Protein AF-A0A5T2E3M1-F1 (afdb_monomer)

Organism: Salmonella enterica (NCBI:txid28901)

Structure (mmCIF, N/CA/C/O backbone):
data_AF-A0A5T2E3M1-F1
#
_entry.id   AF-A0A5T2E3M1-F1
#
loop_
_atom_site.group_PDB
_atom_site.id
_atom_site.type_symbol
_atom_site.label_atom_id
_atom_site.label_alt_id
_atom_site.label_comp_id
_atom_site.label_asym_id
_atom_site.label_entity_id
_atom_site.label_seq_id
_atom_site.pdbx_PDB_ins_code
_atom_site.Cartn_x
_atom_site.Cartn_y
_atom_site.Cartn_z
_atom_site.occupancy
_atom_site.B_iso_or_equiv
_atom_site.auth_seq_id
_atom_site.auth_comp_id
_atom_site.auth_asym_id
_atom_site.auth_atom_id
_atom_site.pdbx_PDB_model_num
ATOM 1 N N . MET A 1 1 ? -10.939 22.781 12.777 1.00 63.25 1 MET A N 1
ATOM 2 C CA . MET A 1 1 ? -9.480 22.523 12.792 1.00 63.25 1 MET A CA 1
ATOM 3 C C . MET A 1 1 ? -8.725 23.845 12.779 1.00 63.25 1 MET A C 1
ATOM 5 O O . MET A 1 1 ? -9.090 24.726 12.010 1.00 63.25 1 MET A O 1
ATOM 9 N N . ASN A 1 2 ? -7.708 23.998 13.629 1.00 83.38 2 ASN A N 1
ATOM 10 C CA . ASN A 1 2 ? -6.904 25.224 13.722 1.00 83.38 2 ASN A CA 1
ATOM 11 C C . ASN A 1 2 ? -5.796 25.241 12.652 1.00 83.38 2 ASN A C 1
ATOM 13 O O . ASN A 1 2 ? -5.379 24.195 12.159 1.00 83.38 2 ASN A O 1
ATOM 17 N N . LEU A 1 3 ? -5.253 26.416 12.318 1.00 85.00 3 LEU A N 1
ATOM 18 C CA . LEU A 1 3 ? -4.136 26.536 11.362 1.00 85.00 3 LEU A CA 1
ATOM 19 C C . LEU A 1 3 ? -2.933 25.651 11.757 1.00 85.00 3 LEU A C 1
ATOM 21 O O . LEU A 1 3 ? -2.310 25.014 10.914 1.00 85.00 3 LEU A O 1
ATOM 25 N N . TRP A 1 4 ? -2.675 25.535 13.061 1.00 84.31 4 TRP A N 1
ATOM 26 C CA . TRP A 1 4 ? -1.654 24.651 13.625 1.00 84.31 4 TRP A CA 1
ATOM 27 C C . TRP A 1 4 ? -1.900 23.165 13.343 1.00 84.31 4 TRP A C 1
ATOM 29 O O . TRP A 1 4 ? -0.957 22.441 13.038 1.00 84.31 4 TRP A O 1
ATOM 39 N N . THR A 1 5 ? -3.153 22.700 13.394 1.00 85.00 5 THR A N 1
ATOM 40 C CA . THR A 1 5 ? -3.471 21.292 13.102 1.00 85.00 5 THR A CA 1
ATOM 41 C C . THR A 1 5 ? -3.297 20.985 11.616 1.00 85.00 5 THR A C 1
ATOM 43 O O . THR A 1 5 ? -2.823 19.908 11.268 1.00 85.00 5 THR A O 1
ATOM 46 N N . TRP A 1 6 ? -3.590 21.945 10.735 1.00 87.44 6 TRP A N 1
ATOM 47 C CA . TRP A 1 6 ? -3.311 21.819 9.300 1.00 87.44 6 TRP A CA 1
ATOM 48 C C . TRP A 1 6 ? -1.811 21.787 8.993 1.00 87.44 6 TRP A C 1
ATOM 50 O O . TRP A 1 6 ? -1.357 20.954 8.214 1.00 87.44 6 TRP A O 1
ATOM 60 N N . GLY A 1 7 ? -1.020 22.634 9.657 1.00 89.62 7 GLY A N 1
ATOM 61 C CA . GLY A 1 7 ? 0.439 22.604 9.527 1.00 89.62 7 GLY A CA 1
ATOM 62 C C . GLY A 1 7 ? 1.046 21.276 9.993 1.00 89.62 7 GLY A C 1
ATOM 63 O O . GLY A 1 7 ? 1.869 20.692 9.291 1.00 89.62 7 GLY A O 1
ATOM 64 N N . LEU A 1 8 ? 0.603 20.763 11.147 1.00 90.50 8 LEU A N 1
ATOM 65 C CA . LEU A 1 8 ? 1.075 19.484 11.686 1.00 90.50 8 LEU A CA 1
ATOM 66 C C . LEU A 1 8 ? 0.673 18.294 10.811 1.00 90.50 8 LEU A C 1
ATOM 68 O O . LEU A 1 8 ? 1.502 17.429 10.547 1.00 90.50 8 LEU A O 1
ATOM 72 N N . THR A 1 9 ? -0.572 18.250 10.335 1.00 89.75 9 THR A N 1
ATOM 73 C CA . THR A 1 9 ? -1.046 17.167 9.455 1.00 89.75 9 THR A CA 1
ATOM 74 C C . THR A 1 9 ? -0.290 17.160 8.135 1.00 89.75 9 THR A C 1
ATOM 76 O O . THR A 1 9 ? 0.205 16.112 7.733 1.00 89.75 9 THR A O 1
ATOM 79 N N . PHE A 1 10 ? -0.092 18.322 7.509 1.00 92.88 10 PHE A N 1
ATOM 80 C CA . PHE A 1 10 ? 0.732 18.427 6.307 1.00 92.88 10 PHE A CA 1
ATOM 81 C C . PHE A 1 10 ? 2.174 17.953 6.546 1.00 92.88 10 PHE A C 1
ATOM 83 O O . PHE A 1 10 ? 2.709 17.177 5.754 1.00 92.88 10 PHE A O 1
ATOM 90 N N . ALA A 1 11 ? 2.794 18.359 7.658 1.00 93.88 11 ALA A N 1
ATOM 91 C CA . ALA A 1 11 ? 4.141 17.915 8.013 1.00 93.88 11 ALA A CA 1
ATOM 92 C C . ALA A 1 11 ? 4.215 16.392 8.222 1.00 93.88 11 ALA A C 1
ATOM 94 O O . ALA A 1 11 ? 5.161 15.756 7.756 1.00 93.88 11 ALA A O 1
ATOM 95 N N . LEU A 1 12 ? 3.208 15.798 8.869 1.00 93.62 12 LEU A N 1
ATOM 96 C CA . LEU A 1 12 ? 3.110 14.349 9.047 1.00 93.62 12 LEU A CA 1
ATOM 97 C C . LEU A 1 12 ? 2.943 13.624 7.708 1.00 93.62 12 LEU A C 1
ATOM 99 O O . LEU A 1 12 ? 3.648 12.648 7.471 1.00 93.62 12 LEU A O 1
ATOM 103 N N . LEU A 1 13 ? 2.089 14.117 6.807 1.00 94.00 13 LEU A N 1
ATOM 104 C CA . LEU A 1 13 ? 1.929 13.537 5.469 1.00 94.00 13 LEU A CA 1
ATOM 105 C C . LEU A 1 13 ? 3.246 13.586 4.683 1.00 94.00 13 LEU A C 1
ATOM 107 O O . LEU A 1 13 ? 3.684 12.567 4.148 1.00 94.00 13 LEU A O 1
ATOM 111 N N . CYS A 1 14 ? 3.941 14.723 4.693 1.00 94.56 14 CYS A N 1
ATOM 112 C CA . CYS A 1 14 ? 5.267 14.852 4.086 1.00 94.56 14 CYS A CA 1
ATOM 113 C C . CYS A 1 14 ? 6.291 13.885 4.701 1.00 94.56 14 CYS A C 1
ATOM 115 O O . CYS A 1 14 ? 7.080 13.275 3.979 1.00 94.56 14 CYS A O 1
ATOM 117 N N 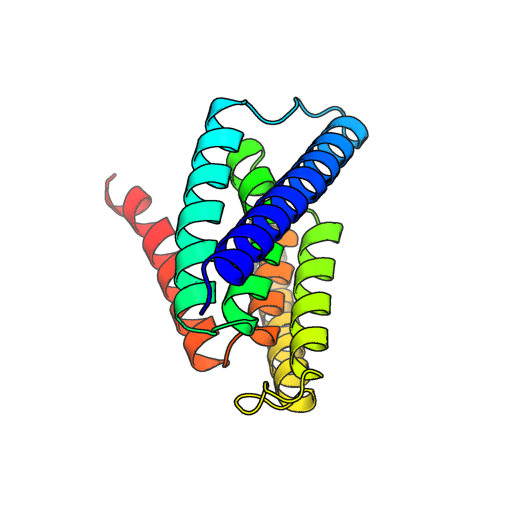. LEU A 1 15 ? 6.266 13.702 6.025 1.00 94.94 15 LEU A N 1
ATOM 118 C CA . LEU A 1 15 ? 7.135 12.743 6.705 1.00 94.94 15 LEU A CA 1
ATOM 119 C C . LEU A 1 15 ? 6.822 11.301 6.279 1.00 94.94 15 LEU A C 1
ATOM 121 O O . LEU A 1 15 ? 7.748 10.541 5.994 1.00 94.94 15 LEU A O 1
ATOM 125 N N . THR A 1 16 ? 5.541 10.924 6.195 1.00 93.81 16 THR A N 1
ATOM 126 C CA . THR A 1 16 ? 5.138 9.583 5.738 1.00 93.81 16 THR A CA 1
ATOM 127 C C . THR A 1 16 ? 5.595 9.315 4.308 1.00 93.81 16 THR A C 1
ATOM 129 O O . THR A 1 16 ? 6.204 8.274 4.058 1.00 93.81 16 THR A O 1
ATOM 132 N N . LEU A 1 17 ? 5.421 10.288 3.407 1.00 94.00 17 LEU A N 1
ATOM 133 C CA . LEU A 1 17 ? 5.920 10.222 2.035 1.00 94.00 17 LEU A CA 1
ATOM 134 C C . LEU A 1 17 ? 7.423 9.990 1.984 1.00 94.00 17 LEU A C 1
ATOM 136 O O . LEU A 1 17 ? 7.891 9.075 1.309 1.00 94.00 17 LEU A O 1
ATOM 140 N N . PHE A 1 18 ? 8.180 10.801 2.722 1.00 93.81 18 PHE A N 1
ATOM 141 C CA . PHE A 1 18 ? 9.634 10.711 2.746 1.00 93.81 18 PHE A CA 1
ATOM 142 C C . PHE A 1 18 ? 10.113 9.332 3.219 1.00 93.81 18 PHE A C 1
ATOM 144 O O . PHE A 1 18 ? 10.996 8.728 2.604 1.00 93.81 18 PHE A O 1
ATOM 151 N N . LEU A 1 19 ? 9.510 8.806 4.289 1.00 94.50 19 LEU A N 1
ATOM 152 C CA . LEU A 1 19 ? 9.858 7.491 4.825 1.00 94.50 19 LEU A CA 1
ATOM 153 C C . LEU A 1 19 ? 9.516 6.364 3.846 1.00 94.50 19 LEU A C 1
ATOM 155 O O . LEU A 1 19 ? 10.337 5.468 3.645 1.00 94.50 19 LEU A O 1
ATOM 159 N N . GLN A 1 20 ? 8.345 6.410 3.214 1.00 93.69 20 GLN A N 1
ATOM 160 C CA . GLN A 1 20 ? 7.920 5.376 2.270 1.00 93.69 20 GLN A CA 1
ATOM 161 C C . GLN A 1 20 ? 8.738 5.402 0.981 1.00 93.69 20 GLN A C 1
ATOM 163 O O . GLN A 1 20 ? 9.176 4.349 0.521 1.00 93.69 20 GLN A O 1
ATOM 168 N N . LEU A 1 21 ? 9.038 6.585 0.443 1.00 92.88 21 LEU A N 1
ATOM 169 C CA . LEU A 1 21 ? 9.902 6.720 -0.729 1.00 92.88 21 LEU A CA 1
ATOM 170 C C . LEU A 1 21 ? 11.303 6.161 -0.447 1.00 92.88 21 LEU A C 1
ATOM 172 O O . LEU A 1 21 ? 11.884 5.463 -1.281 1.00 92.88 21 LEU A O 1
ATOM 176 N N . ARG A 1 22 ? 11.835 6.407 0.758 1.00 92.88 22 ARG A N 1
ATOM 177 C CA . ARG A 1 22 ? 13.111 5.830 1.197 1.00 92.88 22 ARG A CA 1
ATOM 178 C C . ARG A 1 22 ? 13.044 4.305 1.294 1.00 92.88 22 ARG A C 1
ATOM 180 O O . ARG A 1 22 ? 13.980 3.645 0.851 1.00 92.88 22 ARG A O 1
ATOM 187 N N . GLN A 1 23 ? 11.964 3.747 1.842 1.00 92.69 23 GLN A N 1
ATOM 188 C CA . GLN A 1 23 ? 11.770 2.294 1.926 1.00 92.69 23 GLN A CA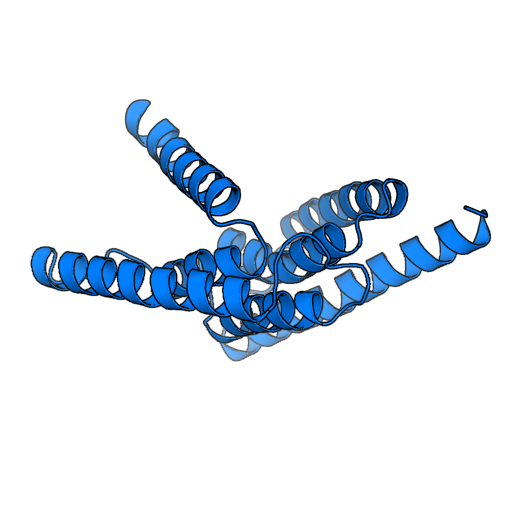 1
ATOM 189 C C . GLN A 1 23 ? 11.680 1.643 0.542 1.00 92.69 23 GLN A C 1
ATOM 191 O O . GLN A 1 23 ? 12.311 0.612 0.315 1.00 92.69 23 GLN A O 1
ATOM 196 N N . VAL A 1 24 ? 10.942 2.248 -0.393 1.00 92.19 24 VAL A N 1
ATOM 197 C CA . VAL A 1 24 ? 10.799 1.714 -1.754 1.00 92.19 24 VAL A CA 1
ATOM 198 C C . VAL A 1 24 ? 12.115 1.788 -2.521 1.00 92.19 24 VAL A C 1
ATOM 200 O O . VAL A 1 24 ? 12.521 0.798 -3.122 1.00 92.19 24 VAL A O 1
ATOM 203 N N . ASN A 1 25 ? 12.834 2.911 -2.455 1.00 91.50 25 ASN A N 1
ATOM 204 C CA . ASN A 1 25 ? 14.139 3.023 -3.112 1.00 91.50 25 ASN A CA 1
ATOM 205 C C . ASN A 1 25 ? 15.185 2.075 -2.505 1.00 91.50 25 ASN A C 1
ATOM 207 O O . ASN A 1 25 ? 15.976 1.502 -3.249 1.00 91.50 25 ASN A O 1
ATOM 211 N N . ALA A 1 26 ? 15.168 1.861 -1.184 1.00 91.69 26 ALA A N 1
ATOM 212 C CA . ALA A 1 26 ? 16.020 0.856 -0.546 1.00 91.69 26 ALA A CA 1
ATOM 213 C C . ALA A 1 26 ? 15.686 -0.558 -1.044 1.00 91.69 26 ALA A C 1
ATOM 215 O O . ALA A 1 26 ? 16.588 -1.310 -1.396 1.00 91.69 26 ALA A O 1
ATOM 216 N N . PHE A 1 27 ? 14.397 -0.894 -1.155 1.00 92.06 27 PHE A N 1
ATOM 217 C CA . PHE A 1 27 ? 13.960 -2.182 -1.691 1.00 92.06 27 PHE A CA 1
ATOM 218 C C . PHE A 1 27 ? 14.380 -2.386 -3.156 1.00 92.06 27 PHE A C 1
ATOM 220 O O . PHE A 1 27 ? 14.833 -3.472 -3.510 1.00 92.06 27 PHE A O 1
ATOM 227 N N . LEU A 1 28 ? 14.262 -1.357 -4.002 1.00 91.19 28 LEU A N 1
ATOM 228 C CA . LEU A 1 28 ? 14.709 -1.421 -5.398 1.00 91.19 28 LEU A CA 1
ATOM 229 C C . LEU A 1 28 ? 16.223 -1.638 -5.489 1.00 91.19 28 LEU A C 1
ATOM 231 O O . LEU A 1 28 ? 16.668 -2.492 -6.250 1.00 91.19 28 LEU A O 1
ATOM 235 N N . HIS A 1 29 ? 16.998 -0.940 -4.657 1.00 90.62 29 HIS A N 1
ATOM 236 C CA . HIS A 1 29 ? 18.447 -1.117 -4.587 1.00 90.62 29 HIS A CA 1
ATOM 237 C C . HIS A 1 29 ? 18.847 -2.511 -4.069 1.00 90.62 29 HIS A C 1
ATOM 239 O O . HIS A 1 29 ? 19.838 -3.065 -4.529 1.00 90.62 29 HIS A O 1
ATOM 245 N N . GLU A 1 30 ? 18.099 -3.101 -3.128 1.00 91.88 30 GLU A N 1
ATOM 246 C CA . GLU A 1 30 ? 18.327 -4.483 -2.660 1.00 91.88 30 GLU A CA 1
ATOM 247 C C . GLU A 1 30 ? 18.158 -5.530 -3.777 1.00 91.88 30 GLU A C 1
ATOM 249 O O . GLU A 1 30 ? 18.709 -6.622 -3.667 1.00 91.88 30 GLU A O 1
ATOM 254 N N . HIS A 1 31 ? 17.398 -5.216 -4.832 1.00 89.12 31 HIS A N 1
ATOM 255 C CA . HIS A 1 31 ? 17.071 -6.139 -5.925 1.00 89.12 31 HIS A CA 1
ATOM 256 C C . HIS A 1 31 ? 17.671 -5.705 -7.272 1.00 89.12 31 HIS A C 1
ATOM 258 O O . HIS A 1 31 ? 17.153 -6.095 -8.318 1.00 89.12 31 HIS A O 1
ATOM 264 N N . ASP A 1 32 ? 18.727 -4.881 -7.249 1.00 88.00 32 ASP A N 1
ATOM 265 C CA . ASP A 1 32 ? 19.433 -4.363 -8.433 1.00 88.00 32 ASP A CA 1
ATOM 266 C C . ASP A 1 32 ? 18.511 -3.682 -9.470 1.00 88.00 32 ASP A C 1
ATOM 268 O O . ASP A 1 32 ? 18.810 -3.620 -10.666 1.00 88.00 32 ASP A O 1
ATOM 272 N N . ALA A 1 33 ? 17.373 -3.150 -9.018 1.00 87.31 33 ALA A N 1
ATOM 273 C CA . ALA A 1 33 ? 16.406 -2.460 -9.857 1.00 87.31 33 ALA A CA 1
ATOM 274 C C . ALA A 1 33 ? 16.704 -0.949 -9.910 1.00 87.31 33 ALA A C 1
ATOM 276 O O . ALA A 1 33 ? 17.158 -0.362 -8.922 1.00 87.31 33 ALA A O 1
ATOM 277 N N . PRO A 1 34 ? 16.420 -0.276 -11.042 1.00 87.94 34 PRO A N 1
ATOM 278 C CA . PRO A 1 34 ? 16.606 1.165 -11.148 1.00 87.94 34 PRO A CA 1
ATOM 279 C C . PRO A 1 34 ? 15.707 1.902 -10.151 1.00 87.94 34 PRO A C 1
ATOM 281 O O . PRO A 1 34 ? 14.545 1.535 -9.953 1.00 87.94 34 PRO A O 1
ATOM 284 N N . SER A 1 35 ? 16.238 2.974 -9.559 1.00 87.56 35 SER A N 1
ATOM 285 C CA . SER A 1 35 ? 15.493 3.818 -8.624 1.00 87.56 35 SER A CA 1
ATOM 286 C C . SER A 1 35 ? 14.253 4.426 -9.277 1.00 87.56 35 SER A C 1
ATOM 288 O O . SER A 1 35 ? 14.215 4.626 -10.495 1.00 87.56 35 SER A O 1
ATOM 290 N N . LEU A 1 36 ? 13.264 4.783 -8.456 1.00 88.38 36 LEU A N 1
ATOM 291 C CA . LEU A 1 36 ? 12.036 5.404 -8.944 1.00 88.38 36 LEU A CA 1
ATOM 292 C C . LEU A 1 36 ? 12.338 6.680 -9.750 1.00 88.38 36 LEU A C 1
ATOM 294 O O . LEU A 1 36 ? 13.086 7.542 -9.277 1.00 88.38 36 LEU A O 1
ATOM 298 N N . PRO A 1 37 ? 11.744 6.846 -10.944 1.00 91.38 37 PRO A N 1
ATOM 299 C CA . PRO A 1 37 ? 11.892 8.076 -11.702 1.00 91.38 37 PRO A CA 1
ATOM 300 C C . PRO A 1 37 ? 11.230 9.238 -10.956 1.00 91.38 37 PRO A C 1
ATOM 302 O O . PRO A 1 37 ? 10.102 9.118 -10.469 1.00 91.38 37 PRO A O 1
ATOM 305 N N . SER A 1 38 ? 11.910 10.389 -10.924 1.00 90.00 38 SER A N 1
ATOM 306 C CA . SER A 1 38 ? 11.448 11.585 -10.204 1.00 90.00 38 SER A CA 1
ATOM 307 C C . SER A 1 38 ? 10.033 11.994 -10.603 1.00 90.00 38 SER A C 1
ATOM 309 O O . SER A 1 38 ? 9.189 12.172 -9.740 1.00 90.00 38 SER A O 1
ATOM 311 N N . ARG A 1 39 ? 9.719 12.006 -11.906 1.00 91.81 39 ARG A N 1
ATOM 312 C CA . ARG A 1 39 ? 8.379 12.369 -12.405 1.00 91.81 39 ARG A CA 1
ATOM 313 C C . ARG A 1 39 ? 7.256 11.512 -11.817 1.00 91.81 39 ARG A C 1
ATOM 315 O O . ARG A 1 39 ? 6.209 12.043 -11.469 1.00 91.81 39 ARG A O 1
ATOM 322 N N . LEU A 1 40 ? 7.457 10.197 -11.727 1.00 90.94 40 LEU A N 1
ATOM 323 C CA . LEU A 1 40 ? 6.452 9.281 -11.181 1.00 90.94 40 LEU A CA 1
ATOM 324 C C . LEU A 1 40 ? 6.316 9.497 -9.672 1.00 90.94 40 LEU A C 1
ATOM 326 O O . LEU A 1 40 ? 5.200 9.620 -9.168 1.00 90.94 40 LEU A O 1
ATOM 330 N N . SER A 1 41 ? 7.451 9.604 -8.975 1.00 91.50 41 SER A N 1
ATOM 331 C CA . SER A 1 41 ? 7.492 9.924 -7.547 1.00 91.50 41 SER A CA 1
ATOM 332 C C . SER A 1 41 ? 6.747 11.227 -7.243 1.00 91.50 41 SER A C 1
ATOM 334 O O . SER A 1 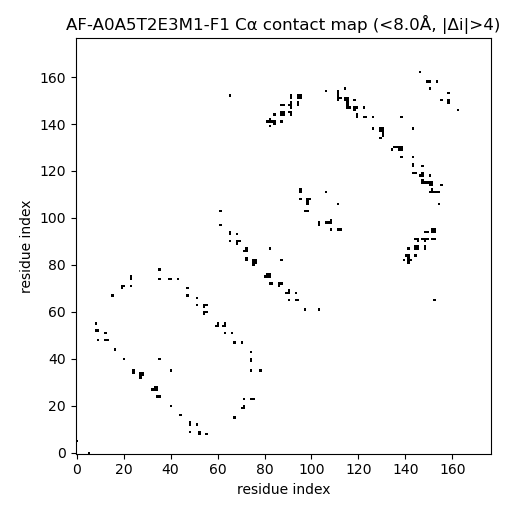41 ? 5.902 11.242 -6.352 1.00 91.50 41 SER A O 1
ATOM 336 N N . ASP A 1 42 ? 6.999 12.291 -8.006 1.00 92.38 42 ASP A N 1
ATOM 337 C CA . ASP A 1 42 ? 6.419 13.620 -7.800 1.00 92.38 42 ASP A CA 1
ATOM 338 C C . ASP A 1 42 ? 4.906 13.627 -8.043 1.00 92.38 42 ASP A C 1
ATOM 340 O O . ASP A 1 42 ? 4.154 14.134 -7.211 1.00 92.38 42 ASP A O 1
ATOM 344 N N . ILE A 1 43 ? 4.440 13.018 -9.142 1.00 93.56 43 ILE A N 1
ATOM 345 C CA . ILE A 1 43 ? 3.005 12.937 -9.467 1.00 93.56 43 ILE A CA 1
ATOM 346 C C . ILE A 1 43 ? 2.252 12.179 -8.373 1.00 93.56 43 ILE A C 1
ATOM 348 O O . ILE A 1 43 ? 1.242 12.663 -7.861 1.00 93.56 43 ILE A O 1
ATOM 352 N N . VAL A 1 44 ? 2.748 11.003 -7.989 1.00 92.31 44 VAL A N 1
ATOM 353 C CA . VAL A 1 44 ? 2.104 10.175 -6.964 1.00 92.31 44 VAL A CA 1
ATOM 354 C C . VAL A 1 44 ? 2.172 10.849 -5.589 1.00 92.31 44 VAL A C 1
ATOM 356 O O . VAL A 1 44 ? 1.188 10.817 -4.856 1.00 92.31 44 VAL A O 1
ATOM 359 N N . SER A 1 45 ? 3.276 11.528 -5.260 1.00 92.81 45 SER A N 1
ATOM 360 C CA . SER A 1 45 ? 3.409 12.294 -4.011 1.00 92.81 45 SER A CA 1
ATOM 361 C C . SER A 1 45 ? 2.427 13.464 -3.950 1.00 92.81 45 SER A C 1
ATOM 363 O O . SER A 1 45 ? 1.807 13.693 -2.914 1.00 92.81 45 SER A O 1
ATOM 365 N N . LEU A 1 46 ? 2.237 14.188 -5.056 1.00 94.00 46 LEU A N 1
ATOM 366 C CA . LEU A 1 46 ? 1.282 15.294 -5.132 1.00 94.00 46 LEU A CA 1
ATOM 367 C C . LEU A 1 46 ? -0.154 14.789 -4.967 1.00 94.00 46 LEU A C 1
ATOM 369 O O . LEU A 1 46 ? -0.906 15.338 -4.162 1.00 94.00 46 LEU A O 1
ATOM 373 N N . LEU A 1 47 ? -0.519 13.715 -5.676 1.00 94.00 47 LEU A N 1
ATOM 374 C CA . LEU A 1 47 ? -1.819 13.061 -5.506 1.00 94.00 47 LEU A CA 1
ATOM 375 C C . LEU A 1 47 ? -2.019 12.595 -4.063 1.00 94.00 47 LEU A C 1
ATOM 377 O O . LEU A 1 47 ? -3.105 12.773 -3.509 1.00 94.00 47 LEU A O 1
ATOM 381 N N . PHE A 1 48 ? -0.967 12.059 -3.440 1.00 94.38 48 PHE A N 1
ATOM 382 C CA . PHE A 1 48 ? -1.024 11.624 -2.056 1.00 94.38 48 PHE A CA 1
ATOM 383 C C . PHE A 1 48 ? -1.286 12.779 -1.089 1.00 94.38 48 PHE A C 1
ATOM 385 O O . PHE A 1 48 ? -2.158 12.668 -0.233 1.00 94.38 48 PHE A O 1
ATOM 392 N N . LEU A 1 49 ? -0.578 13.901 -1.237 1.00 94.56 49 LEU A N 1
ATOM 393 C CA . LEU A 1 49 ? -0.774 15.074 -0.382 1.00 94.56 49 LEU A CA 1
ATOM 394 C C . LEU A 1 49 ? -2.175 15.664 -0.536 1.00 94.56 49 LEU A C 1
ATOM 396 O O . LEU A 1 49 ? -2.816 15.970 0.468 1.00 94.56 49 LEU A O 1
ATOM 400 N N . LEU A 1 50 ? -2.666 15.801 -1.772 1.00 93.88 50 LEU A N 1
ATOM 401 C CA . LEU A 1 50 ? -4.001 16.344 -2.028 1.00 93.88 50 LEU A CA 1
ATOM 402 C C . LEU A 1 50 ? -5.094 15.449 -1.441 1.00 93.88 50 LEU A C 1
ATOM 404 O O . LEU A 1 50 ? -5.964 15.936 -0.716 1.00 93.88 50 LEU A O 1
ATOM 408 N N . LEU A 1 51 ? -5.037 14.143 -1.719 1.00 93.56 51 LEU A N 1
ATOM 409 C CA . LEU A 1 51 ? -6.033 13.206 -1.210 1.00 93.56 51 LEU A CA 1
ATOM 410 C C . LEU A 1 51 ? -5.907 13.027 0.306 1.00 93.56 51 LEU A C 1
ATOM 412 O O . LEU A 1 51 ? -6.917 12.959 0.997 1.00 93.56 51 LEU A O 1
ATOM 416 N N . GLY A 1 52 ? -4.686 13.014 0.840 1.00 92.25 52 GLY A N 1
ATOM 417 C CA . GLY A 1 52 ? -4.425 12.924 2.273 1.00 92.25 52 GLY A CA 1
ATOM 418 C C . GLY A 1 52 ? -5.002 14.112 3.040 1.00 92.25 52 GLY A C 1
ATOM 419 O O . GLY A 1 52 ? -5.702 13.914 4.028 1.00 92.25 52 GLY A O 1
ATOM 420 N N . LEU A 1 53 ? -4.793 15.341 2.556 1.00 92.62 53 LEU A N 1
ATOM 421 C CA . LEU A 1 53 ? -5.406 16.537 3.146 1.00 92.62 53 LEU A CA 1
ATOM 422 C C . LEU A 1 53 ? -6.936 16.505 3.053 1.00 92.62 53 LEU A C 1
ATOM 424 O O . LEU A 1 53 ? -7.611 16.883 4.010 1.00 92.62 53 LEU A O 1
ATOM 428 N N . PHE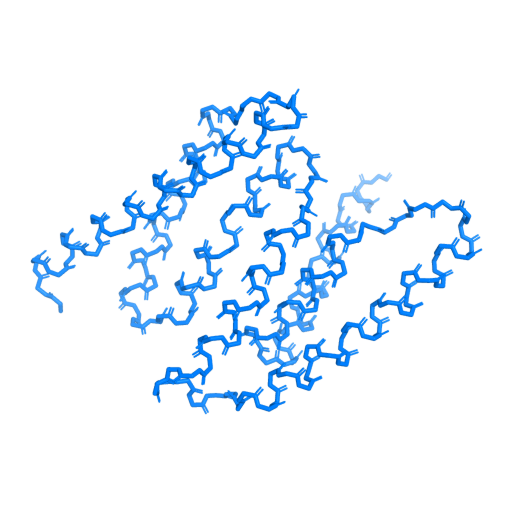 A 1 54 ? -7.484 16.027 1.932 1.00 93.19 54 PHE A N 1
ATOM 429 C CA . PHE A 1 54 ? -8.926 15.849 1.778 1.00 93.19 54 PHE A CA 1
ATOM 430 C C . PHE A 1 54 ? -9.488 14.832 2.782 1.00 93.19 54 PHE A C 1
ATOM 432 O O . PHE A 1 54 ? -10.474 15.131 3.444 1.00 93.19 54 PHE A O 1
ATOM 439 N N . LEU A 1 55 ? -8.848 13.673 2.954 1.00 91.75 55 LEU A N 1
ATOM 440 C CA . LEU A 1 55 ? -9.278 12.633 3.899 1.00 91.75 55 LEU A CA 1
ATOM 441 C C . LEU A 1 55 ? -9.188 13.097 5.355 1.00 91.75 55 LEU A C 1
ATOM 443 O O . LEU A 1 55 ? -10.106 12.852 6.133 1.00 91.75 55 LEU A O 1
ATOM 447 N N . VAL A 1 56 ? -8.128 13.832 5.705 1.00 90.62 56 VAL A N 1
ATOM 448 C CA . VAL A 1 56 ? -8.007 14.483 7.018 1.00 90.62 56 VAL A CA 1
ATOM 449 C C . VAL A 1 56 ? -9.133 15.501 7.224 1.00 90.62 56 VAL A C 1
ATOM 451 O O . VAL A 1 56 ? -9.674 15.583 8.318 1.00 90.62 56 VAL A O 1
ATOM 454 N N . SER A 1 57 ? -9.536 16.240 6.184 1.00 89.31 57 SER A N 1
ATOM 455 C CA . SER A 1 57 ? -10.675 17.168 6.263 1.00 89.31 57 SER A CA 1
ATOM 456 C C . SER A 1 57 ? -12.017 16.483 6.535 1.00 89.31 57 SER A C 1
ATOM 458 O O . SER A 1 57 ? -12.945 17.161 6.972 1.00 89.31 57 SER A O 1
ATOM 460 N N . GLN A 1 58 ? -12.142 15.199 6.195 1.00 89.50 58 GLN A N 1
ATOM 461 C CA . GLN A 1 58 ? -13.345 14.387 6.403 1.00 89.50 58 GLN A CA 1
ATOM 462 C C . GLN A 1 58 ? -13.273 13.563 7.698 1.00 89.50 58 GLN A C 1
ATOM 464 O O . GLN A 1 58 ? -14.166 12.758 7.946 1.00 89.50 58 GLN A O 1
ATOM 469 N N . ASP A 1 59 ? -12.200 13.718 8.484 1.00 87.25 59 ASP A N 1
ATOM 470 C CA . ASP A 1 59 ? -11.905 12.912 9.673 1.00 87.25 59 ASP A CA 1
ATOM 471 C C . ASP A 1 59 ? -11.882 11.383 9.400 1.00 87.25 59 ASP A C 1
ATOM 473 O O . ASP A 1 59 ? -12.050 10.566 10.307 1.00 87.25 59 ASP A O 1
ATOM 477 N N . ASP A 1 60 ? -11.616 10.965 8.152 1.00 88.12 60 ASP A N 1
ATOM 478 C CA . ASP A 1 60 ? -11.583 9.551 7.743 1.00 88.12 60 ASP A CA 1
ATOM 479 C C . ASP A 1 60 ? -10.170 8.960 7.888 1.00 88.12 60 ASP A C 1
ATOM 481 O O . ASP A 1 60 ? -9.419 8.736 6.929 1.00 88.12 60 ASP A O 1
ATOM 485 N N . ILE A 1 61 ? -9.790 8.729 9.146 1.00 87.19 61 ILE A N 1
ATOM 486 C CA . ILE A 1 61 ? -8.493 8.150 9.514 1.00 87.19 61 ILE A CA 1
ATOM 487 C C . ILE A 1 61 ? -8.279 6.745 8.913 1.00 87.19 61 ILE A C 1
ATOM 489 O O . ILE A 1 61 ? -7.183 6.497 8.397 1.00 87.19 61 ILE A O 1
ATOM 493 N N . PRO A 1 62 ? -9.260 5.814 8.913 1.00 88.06 62 PRO A N 1
ATOM 494 C CA . PRO A 1 62 ? -9.084 4.502 8.289 1.00 88.06 62 PRO A CA 1
ATOM 495 C C . PRO A 1 62 ? -8.749 4.579 6.796 1.00 88.06 62 PRO A C 1
ATOM 497 O O . PRO A 1 62 ? -7.840 3.876 6.343 1.00 88.06 62 PRO A O 1
ATOM 500 N N . ALA A 1 63 ? -9.430 5.445 6.038 1.00 89.12 63 ALA A N 1
ATOM 501 C CA . ALA A 1 63 ? -9.137 5.634 4.620 1.00 89.12 63 ALA A CA 1
ATOM 502 C C . ALA A 1 63 ? -7.749 6.252 4.401 1.00 89.12 63 ALA A C 1
ATOM 504 O O . ALA A 1 63 ? -7.016 5.808 3.513 1.00 89.12 63 ALA A O 1
ATOM 505 N N . LEU A 1 64 ? -7.345 7.214 5.240 1.00 91.56 64 LEU A N 1
ATOM 506 C CA . LEU A 1 64 ? -6.006 7.805 5.186 1.00 91.56 64 LEU A CA 1
ATOM 507 C C . LEU A 1 64 ? -4.907 6.758 5.414 1.00 91.56 64 LEU A C 1
ATOM 509 O O . LEU A 1 64 ? -3.911 6.727 4.685 1.00 91.56 64 LEU A O 1
ATOM 513 N N . LEU A 1 65 ? -5.090 5.879 6.403 1.00 91.31 65 LEU A N 1
ATOM 514 C CA . LEU A 1 65 ? -4.147 4.799 6.705 1.00 91.31 65 LEU A CA 1
ATOM 515 C C . LEU A 1 65 ? -4.092 3.761 5.582 1.00 91.31 65 LEU A C 1
ATOM 517 O O . LEU A 1 65 ? -2.998 3.349 5.195 1.00 91.31 65 LEU A O 1
ATOM 521 N N . MET A 1 66 ? -5.244 3.383 5.020 1.00 92.06 66 MET A N 1
ATOM 522 C CA . MET A 1 66 ? -5.311 2.471 3.874 1.00 92.06 66 MET A CA 1
ATOM 523 C C . MET A 1 66 ? -4.560 3.047 2.673 1.00 92.06 66 MET A C 1
ATOM 525 O O . MET A 1 66 ? -3.739 2.365 2.060 1.00 92.06 66 MET A O 1
ATOM 529 N N . PHE A 1 67 ? -4.814 4.316 2.356 1.00 91.56 67 PHE A N 1
ATOM 530 C CA . PHE A 1 67 ? -4.191 5.002 1.233 1.00 91.56 67 PHE A CA 1
ATOM 531 C C . PHE A 1 67 ? -2.677 5.154 1.423 1.00 91.56 67 PHE A C 1
ATOM 533 O O . PHE A 1 67 ? -1.905 4.885 0.503 1.00 91.56 67 PHE A O 1
ATOM 540 N N . SER A 1 68 ? -2.241 5.463 2.646 1.00 92.75 68 SER A N 1
ATOM 541 C CA . SER A 1 68 ? -0.820 5.471 3.011 1.00 92.75 68 SER A CA 1
ATOM 542 C C . SER A 1 68 ? -0.189 4.089 2.844 1.00 92.75 68 SER A C 1
ATOM 544 O O . SER A 1 68 ? 0.909 3.975 2.310 1.00 92.75 68 SER A O 1
ATOM 546 N N . ALA A 1 69 ? -0.869 3.017 3.249 1.00 92.50 69 ALA A N 1
ATOM 547 C CA . ALA A 1 69 ? -0.348 1.658 3.121 1.00 92.50 69 ALA A CA 1
ATOM 548 C C . ALA A 1 69 ? -0.303 1.156 1.659 1.00 92.50 69 ALA A C 1
ATOM 550 O O . ALA A 1 69 ? 0.542 0.323 1.330 1.00 92.50 69 ALA A O 1
ATOM 551 N N . LEU A 1 70 ? -1.163 1.681 0.778 1.00 92.88 70 LEU A N 1
ATOM 552 C CA . LEU A 1 70 ? -1.172 1.384 -0.663 1.00 92.88 70 LEU A CA 1
ATOM 553 C C . LEU A 1 70 ? -0.088 2.121 -1.453 1.00 92.88 70 LEU A C 1
ATOM 555 O O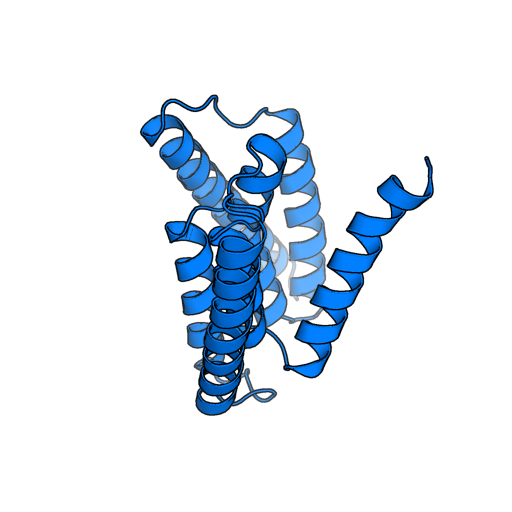 . LEU A 1 70 ? 0.312 1.652 -2.515 1.00 92.88 70 LEU A O 1
ATOM 559 N N . LEU A 1 71 ? 0.409 3.249 -0.952 1.00 93.25 71 LEU A N 1
ATOM 560 C CA . LEU A 1 71 ? 1.367 4.082 -1.672 1.00 93.25 71 LEU A CA 1
ATOM 561 C C . LEU A 1 71 ? 2.641 3.348 -2.152 1.00 93.25 71 LEU A C 1
ATOM 563 O O . LEU A 1 71 ? 2.955 3.441 -3.341 1.00 93.25 71 LEU A O 1
ATOM 567 N N . PRO A 1 72 ? 3.365 2.575 -1.310 1.00 91.75 72 PRO A N 1
ATOM 568 C CA . PRO A 1 72 ? 4.542 1.839 -1.773 1.00 91.75 72 PRO A CA 1
ATOM 569 C C . PRO A 1 72 ? 4.201 0.755 -2.802 1.00 91.75 72 PRO A C 1
ATOM 571 O O . PRO A 1 72 ? 4.998 0.499 -3.703 1.00 91.75 72 PRO A O 1
ATOM 574 N N . LEU A 1 73 ? 3.014 0.148 -2.693 1.00 92.38 73 LEU A N 1
ATOM 575 C CA . LEU A 1 73 ? 2.523 -0.851 -3.643 1.00 92.38 73 LEU A CA 1
ATOM 576 C C . LEU A 1 73 ? 2.267 -0.207 -5.010 1.00 92.38 73 LEU A C 1
ATOM 578 O O . LEU A 1 73 ? 2.701 -0.748 -6.020 1.00 92.38 73 LEU A O 1
ATOM 582 N N . LEU A 1 74 ? 1.654 0.981 -5.034 1.00 92.31 74 LEU A N 1
ATOM 583 C CA . LEU A 1 74 ? 1.399 1.741 -6.259 1.00 92.31 74 LEU A CA 1
ATOM 584 C C . LEU A 1 74 ? 2.697 2.132 -6.979 1.00 92.31 74 LEU A C 1
ATOM 586 O O . LEU A 1 74 ? 2.780 2.007 -8.197 1.00 92.31 74 LEU A O 1
ATOM 590 N N . TRP A 1 75 ? 3.716 2.594 -6.248 1.00 92.38 75 TRP A N 1
ATOM 591 C CA . TRP A 1 75 ? 5.008 2.946 -6.847 1.00 92.38 75 TRP A CA 1
ATOM 592 C C . TRP A 1 75 ? 5.711 1.751 -7.489 1.00 92.38 75 TRP A C 1
ATOM 594 O O . TRP A 1 75 ? 6.227 1.863 -8.602 1.00 92.38 75 TRP A O 1
ATOM 604 N N . LEU A 1 76 ? 5.743 0.617 -6.788 1.00 91.50 76 LEU A N 1
ATOM 605 C CA . LEU A 1 76 ? 6.407 -0.596 -7.264 1.00 91.50 76 LEU A CA 1
ATOM 606 C C . LEU A 1 76 ? 5.664 -1.236 -8.440 1.00 91.50 76 LEU A C 1
ATOM 608 O O . LEU A 1 76 ? 6.301 -1.661 -9.408 1.00 91.50 76 LEU A O 1
ATOM 612 N N . ASP A 1 77 ? 4.333 -1.239 -8.388 1.00 90.19 77 ASP A N 1
ATOM 613 C CA . ASP A 1 77 ? 3.495 -1.757 -9.464 1.00 90.19 77 ASP A CA 1
ATOM 614 C C . ASP A 1 77 ? 3.587 -0.874 -10.718 1.00 90.19 77 ASP A C 1
ATOM 616 O O . ASP A 1 77 ? 3.892 -1.364 -11.802 1.00 90.19 77 ASP A O 1
ATOM 620 N N . ALA A 1 78 ? 3.475 0.451 -10.577 1.00 88.19 78 ALA A N 1
ATOM 621 C CA . ALA A 1 78 ? 3.557 1.367 -11.717 1.00 88.19 78 ALA A CA 1
ATOM 622 C C . ALA A 1 78 ? 4.943 1.393 -12.388 1.00 88.19 78 ALA A C 1
ATOM 624 O O . ALA A 1 78 ? 5.041 1.675 -13.584 1.00 88.19 78 ALA A O 1
ATOM 625 N N . TRP A 1 79 ? 6.021 1.138 -11.637 1.00 89.69 79 TRP A N 1
ATOM 626 C CA . TRP A 1 79 ? 7.383 1.177 -12.175 1.00 89.69 79 TRP A CA 1
ATOM 627 C C . TRP A 1 79 ? 7.859 -0.168 -12.727 1.00 89.69 79 TRP A C 1
ATOM 629 O O . TRP A 1 79 ? 8.423 -0.211 -13.819 1.00 89.69 79 TRP A O 1
ATOM 639 N N . GLN A 1 80 ? 7.662 -1.261 -11.985 1.00 87.69 80 GLN A N 1
ATOM 640 C CA . GLN A 1 80 ? 8.217 -2.582 -12.316 1.00 87.69 80 GLN A CA 1
ATOM 641 C C . GLN A 1 80 ? 7.147 -3.671 -12.471 1.00 87.69 80 GLN A C 1
ATOM 643 O O . GLN A 1 80 ? 7.508 -4.825 -12.688 1.00 87.69 80 GLN A O 1
ATOM 648 N N . HIS A 1 81 ? 5.852 -3.341 -12.365 1.00 86.12 81 HIS A N 1
ATOM 649 C CA . HIS A 1 81 ? 4.756 -4.323 -12.285 1.00 86.12 81 HIS A CA 1
ATOM 650 C C . HIS A 1 81 ? 5.026 -5.369 -11.198 1.00 86.12 81 HIS A C 1
ATOM 652 O O . HIS A 1 81 ? 4.757 -6.565 -11.351 1.00 86.12 81 HIS A O 1
ATOM 658 N N . TRP A 1 82 ? 5.657 -4.916 -10.110 1.00 85.62 82 TRP A N 1
ATOM 659 C CA . TRP A 1 82 ? 6.088 -5.775 -9.028 1.00 85.62 82 TRP A CA 1
ATOM 660 C C . TRP A 1 82 ? 5.277 -5.473 -7.781 1.00 85.62 82 TRP A C 1
ATOM 662 O O . TRP A 1 82 ? 5.303 -4.371 -7.243 1.00 85.62 82 TRP A O 1
ATOM 672 N N . LEU A 1 83 ? 4.623 -6.514 -7.278 1.00 88.38 83 LEU A N 1
ATOM 673 C CA . LEU A 1 83 ? 3.951 -6.541 -5.989 1.00 88.38 83 LEU A CA 1
ATOM 674 C C . LEU A 1 83 ? 4.692 -7.475 -5.017 1.00 88.38 83 LEU A C 1
ATOM 676 O O . LEU A 1 83 ? 4.382 -8.670 -4.943 1.00 88.38 83 LEU A O 1
ATOM 680 N N . PRO A 1 84 ? 5.703 -6.979 -4.272 1.00 88.62 84 PRO A N 1
ATOM 681 C CA . PRO A 1 84 ? 6.445 -7.811 -3.339 1.00 88.62 84 PRO A CA 1
ATOM 682 C C . PRO A 1 84 ? 5.594 -8.197 -2.133 1.00 88.62 84 PRO A C 1
ATOM 684 O O . PRO A 1 84 ? 4.951 -7.355 -1.500 1.00 88.62 84 PRO A O 1
ATOM 687 N N . LEU A 1 85 ? 5.703 -9.466 -1.734 1.00 88.00 85 LEU A N 1
ATOM 688 C CA . LEU A 1 85 ? 4.943 -10.021 -0.611 1.00 88.00 85 LEU A CA 1
ATOM 689 C C . LEU A 1 85 ? 5.185 -9.282 0.712 1.00 88.00 85 LEU A C 1
ATOM 691 O O . LEU A 1 85 ? 4.300 -9.216 1.559 1.00 88.00 85 LEU A O 1
ATOM 695 N N . ARG A 1 86 ? 6.374 -8.689 0.891 1.00 89.56 86 ARG A N 1
ATOM 696 C CA . ARG A 1 86 ? 6.711 -7.886 2.079 1.00 89.56 86 ARG A CA 1
ATOM 697 C C . ARG A 1 86 ? 5.741 -6.711 2.250 1.00 89.56 86 ARG A C 1
ATOM 699 O O . ARG A 1 86 ? 5.253 -6.494 3.355 1.00 89.56 86 ARG A O 1
ATOM 706 N N . PHE A 1 87 ? 5.421 -6.003 1.165 1.00 90.19 87 PHE A N 1
ATOM 707 C CA . PHE A 1 87 ? 4.521 -4.850 1.205 1.00 90.19 87 PHE A CA 1
ATOM 708 C C . PHE A 1 87 ? 3.050 -5.270 1.240 1.00 90.19 87 PHE A C 1
ATOM 710 O O . PHE A 1 87 ? 2.276 -4.676 1.984 1.00 90.19 87 PHE A O 1
ATOM 717 N N . THR A 1 88 ? 2.655 -6.325 0.518 1.00 91.56 88 THR A N 1
ATOM 718 C CA . THR A 1 88 ? 1.259 -6.807 0.554 1.00 91.56 88 THR A CA 1
ATOM 719 C C . THR A 1 88 ? 0.893 -7.387 1.921 1.00 91.56 88 THR A C 1
ATOM 721 O O . THR A 1 88 ? -0.214 -7.173 2.409 1.00 91.56 88 THR A O 1
ATOM 724 N N . ASN A 1 89 ? 1.829 -8.074 2.584 1.00 91.06 89 ASN A N 1
ATOM 725 C CA . ASN A 1 89 ? 1.615 -8.600 3.934 1.00 91.06 89 ASN A CA 1
ATOM 726 C C . ASN A 1 89 ? 1.603 -7.478 4.977 1.00 91.06 89 ASN A C 1
ATOM 728 O O . ASN A 1 89 ? 0.797 -7.523 5.906 1.00 91.06 89 ASN A O 1
ATOM 732 N N . ALA A 1 90 ? 2.455 -6.458 4.816 1.00 92.38 90 ALA A N 1
ATOM 733 C CA . ALA A 1 90 ? 2.406 -5.262 5.653 1.00 92.38 90 ALA A CA 1
ATOM 734 C C . ALA A 1 90 ? 1.063 -4.531 5.498 1.00 92.38 90 ALA A C 1
ATOM 736 O O . ALA A 1 90 ? 0.463 -4.150 6.499 1.00 92.38 90 ALA A O 1
ATOM 737 N N . PHE A 1 91 ? 0.555 -4.416 4.267 1.00 93.69 91 PHE A N 1
ATOM 738 C CA . PHE A 1 91 ? -0.767 -3.860 3.980 1.00 93.69 91 PHE A CA 1
ATOM 739 C C . PHE A 1 91 ? -1.882 -4.657 4.665 1.00 93.69 91 PHE A C 1
ATOM 741 O O . PHE A 1 91 ? -2.713 -4.069 5.352 1.00 93.69 91 PHE A O 1
ATOM 748 N N . TRP A 1 92 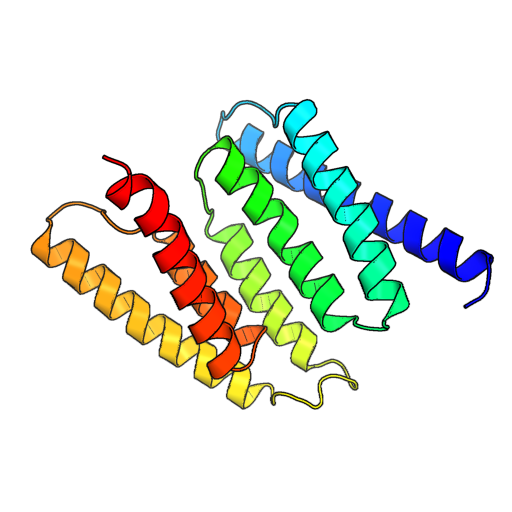? -1.884 -5.986 4.547 1.00 93.50 92 TRP A N 1
ATOM 749 C CA . TRP A 1 92 ? -2.854 -6.841 5.240 1.00 93.50 92 TRP A CA 1
ATOM 750 C C . TRP A 1 92 ? -2.797 -6.673 6.767 1.00 93.50 92 TRP A C 1
ATOM 752 O O . TRP A 1 92 ? -3.827 -6.462 7.407 1.00 93.50 92 TRP A O 1
ATOM 762 N N . CYS A 1 93 ? -1.592 -6.694 7.344 1.00 92.25 93 CYS A N 1
ATOM 763 C CA . CYS A 1 93 ? -1.384 -6.532 8.782 1.00 92.25 93 CYS A CA 1
ATOM 764 C C . CYS A 1 93 ? -1.873 -5.164 9.281 1.00 92.25 93 CYS A C 1
ATOM 766 O O . CYS A 1 93 ? -2.603 -5.088 10.269 1.00 92.25 93 CYS A O 1
ATOM 768 N N . ALA A 1 94 ? -1.542 -4.085 8.566 1.00 91.38 94 ALA A N 1
ATOM 769 C CA . ALA A 1 94 ? -2.009 -2.743 8.894 1.00 91.38 94 ALA A CA 1
ATOM 770 C C . ALA A 1 94 ? -3.546 -2.652 8.875 1.00 91.38 94 ALA A C 1
ATOM 772 O O . ALA A 1 94 ? -4.123 -2.057 9.783 1.00 91.38 94 ALA A O 1
ATOM 773 N N . GLY A 1 95 ? -4.217 -3.319 7.930 1.00 89.06 95 GLY A N 1
ATOM 774 C CA . GLY A 1 95 ? -5.681 -3.348 7.870 1.00 89.06 95 GLY A CA 1
ATOM 775 C C . GLY A 1 95 ? -6.322 -4.015 9.082 1.00 89.06 95 GLY A C 1
ATO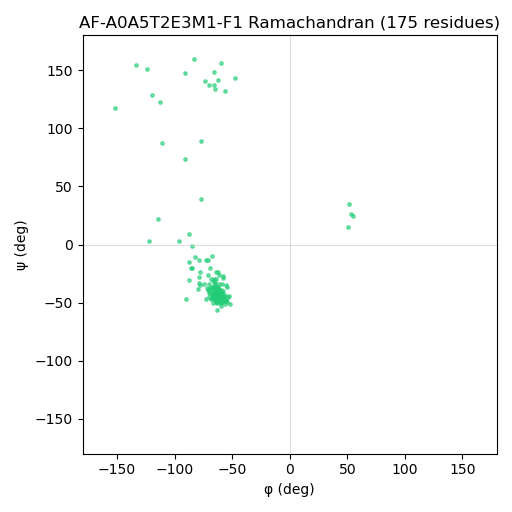M 776 O O . GLY A 1 95 ? -7.344 -3.544 9.576 1.00 89.06 95 GLY A O 1
ATOM 777 N N . LEU A 1 96 ? -5.694 -5.068 9.611 1.00 90.19 96 LEU A N 1
ATOM 778 C CA . LEU A 1 96 ? -6.129 -5.714 10.850 1.00 90.19 96 LEU A CA 1
ATOM 779 C C . LEU A 1 96 ? -5.870 -4.837 12.078 1.00 90.19 96 LEU A C 1
ATOM 781 O O . LEU A 1 96 ? -6.742 -4.726 12.937 1.00 90.19 96 LEU A O 1
ATOM 785 N N . LEU A 1 97 ? -4.707 -4.180 12.149 1.00 89.62 97 LEU A N 1
ATOM 786 C CA . LEU A 1 97 ? -4.367 -3.271 13.250 1.00 89.62 97 LEU A CA 1
ATOM 787 C C . LEU A 1 97 ? -5.321 -2.077 13.323 1.00 89.62 97 LEU A C 1
ATOM 789 O O . LEU A 1 97 ? -5.706 -1.673 14.417 1.00 89.62 97 LEU A O 1
ATOM 793 N N . VAL A 1 98 ? -5.772 -1.558 12.179 1.00 88.00 98 VAL A N 1
ATOM 794 C CA . VAL A 1 98 ? -6.768 -0.476 12.131 1.00 88.00 98 VAL A CA 1
ATOM 795 C C . VAL A 1 98 ? -8.101 -0.886 12.766 1.00 88.00 98 VAL A C 1
ATOM 797 O O . VAL A 1 98 ? -8.792 -0.039 13.322 1.00 88.00 98 VAL A O 1
ATOM 800 N N . ARG A 1 99 ? -8.449 -2.180 12.791 1.00 85.62 99 ARG A N 1
ATOM 801 C CA . ARG A 1 99 ? -9.659 -2.671 13.485 1.00 85.62 99 ARG A CA 1
ATOM 802 C C . ARG A 1 99 ? -9.551 -2.671 15.003 1.00 85.62 99 ARG A C 1
ATOM 804 O O . ARG A 1 99 ? -10.566 -2.837 15.670 1.00 85.62 99 ARG A O 1
ATOM 811 N N . LEU A 1 100 ? -8.348 -2.504 15.546 1.00 82.75 100 LEU A N 1
ATOM 812 C CA . LEU A 1 100 ? -8.140 -2.348 16.984 1.00 82.75 100 LEU A CA 1
ATOM 813 C C . LEU A 1 100 ? -8.374 -0.902 17.447 1.00 82.75 100 LEU A C 1
ATOM 815 O O . LEU A 1 100 ? -8.414 -0.664 18.653 1.00 82.75 100 LEU A O 1
ATOM 819 N N . LEU A 1 101 ? -8.516 0.061 16.525 1.00 80.69 101 LEU A N 1
ATOM 820 C CA . LEU A 1 101 ? -8.791 1.448 16.892 1.00 80.69 101 LEU A CA 1
ATOM 821 C C . LEU A 1 101 ? -10.250 1.614 17.372 1.00 80.69 101 LEU A C 1
ATOM 823 O O . LEU A 1 101 ? -11.155 1.037 16.764 1.00 80.69 101 LEU A O 1
ATOM 827 N N . PRO A 1 102 ? -10.498 2.438 18.414 1.00 64.81 102 PRO A N 1
ATOM 828 C CA . PRO A 1 102 ? -11.825 2.625 19.020 1.00 64.81 102 PRO A CA 1
ATOM 829 C C . PRO A 1 102 ? -12.917 3.105 18.050 1.00 64.81 102 PRO A C 1
ATOM 831 O O . PRO A 1 102 ? -14.091 2.792 18.240 1.00 64.81 102 PRO A O 1
ATOM 834 N N . ASP A 1 103 ? -12.526 3.820 16.993 1.00 60.00 103 ASP A N 1
ATOM 835 C CA . ASP A 1 103 ? -13.433 4.393 15.990 1.00 60.00 103 ASP A CA 1
ATOM 836 C C . ASP A 1 103 ? -13.808 3.402 14.865 1.00 60.00 103 ASP A C 1
ATOM 838 O O . ASP A 1 103 ? -14.605 3.711 13.979 1.00 60.00 103 ASP A O 1
ATOM 842 N N . GLY A 1 104 ? -13.275 2.174 14.891 1.00 55.22 104 GLY A N 1
ATOM 843 C CA . GLY A 1 104 ? -13.455 1.136 13.867 1.00 55.22 104 GLY A CA 1
ATOM 844 C C . GLY A 1 104 ? -14.803 0.400 13.896 1.00 55.22 104 GLY A C 1
ATOM 845 O O . GLY A 1 104 ? -14.839 -0.811 13.681 1.00 55.22 104 GLY A O 1
ATOM 846 N N . GLN A 1 105 ? -15.914 1.091 14.160 1.00 56.12 105 GLN A N 1
ATOM 847 C CA . GLN A 1 105 ? -17.219 0.476 14.468 1.00 56.12 105 GLN A CA 1
ATOM 848 C C . GLN A 1 105 ? -17.895 -0.284 13.306 1.00 56.12 105 GLN A C 1
ATOM 850 O O . GLN A 1 105 ? -18.882 -0.981 13.530 1.00 56.12 105 GLN A O 1
ATOM 855 N N . SER A 1 106 ? -17.402 -0.188 12.067 1.00 62.66 106 SER A N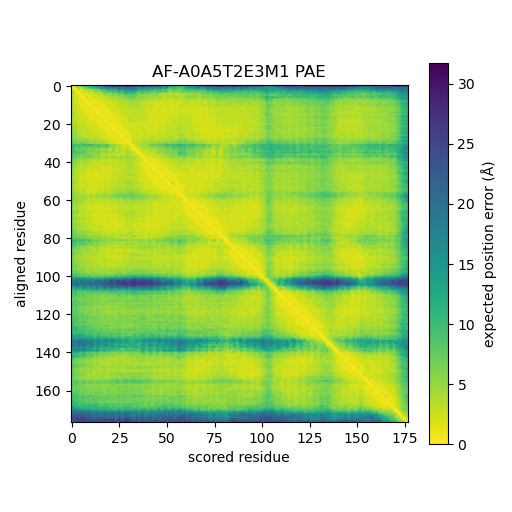 1
ATOM 856 C CA . SER A 1 106 ? -18.086 -0.764 10.895 1.00 62.66 106 SER A CA 1
ATOM 857 C C . SER A 1 106 ? -17.791 -2.246 10.632 1.00 62.66 106 SER A C 1
ATOM 859 O O . SER A 1 106 ? -18.561 -2.905 9.933 1.00 62.66 106 SER A O 1
ATOM 861 N N . LEU A 1 107 ? -16.691 -2.790 11.162 1.00 69.62 107 LEU A N 1
ATOM 862 C CA . LEU A 1 107 ? -16.242 -4.153 10.866 1.00 69.62 107 LEU A CA 1
ATOM 863 C C . LEU A 1 107 ? -15.461 -4.720 12.051 1.00 69.62 107 LEU A C 1
ATOM 865 O O . LEU A 1 107 ? -14.395 -4.213 12.397 1.00 69.62 107 LEU A O 1
ATOM 869 N N . SER A 1 108 ? -15.967 -5.797 12.656 1.00 82.62 108 SER A N 1
ATOM 870 C CA . SER A 1 108 ? -15.257 -6.455 13.757 1.00 82.62 108 SER A CA 1
ATOM 871 C C . SER A 1 108 ? -13.944 -7.084 13.275 1.00 82.62 108 SER A C 1
ATOM 873 O O . SER A 1 108 ? -13.859 -7.575 12.146 1.00 82.62 108 SER A O 1
ATOM 875 N N . LEU A 1 109 ? -12.927 -7.128 14.144 1.00 84.75 109 LEU A N 1
ATOM 876 C CA . LEU A 1 109 ? -11.641 -7.774 13.847 1.00 84.75 109 LEU A CA 1
ATOM 877 C C . LEU A 1 109 ? -11.829 -9.219 13.360 1.00 84.75 109 LEU A C 1
ATOM 879 O O . LEU A 1 109 ? -11.218 -9.625 12.376 1.00 84.75 109 LEU A O 1
ATOM 883 N N . LEU A 1 110 ? -12.706 -9.979 14.024 1.00 86.25 110 LEU A N 1
ATOM 884 C CA . LEU A 1 110 ? -12.997 -11.366 13.663 1.00 86.25 110 LEU A CA 1
ATOM 885 C C . LEU A 1 110 ? -13.590 -11.467 12.254 1.00 86.25 110 LEU A C 1
ATOM 887 O O . LEU A 1 110 ? -13.217 -12.353 11.493 1.00 86.25 110 LEU A O 1
ATOM 891 N N . GLN A 1 111 ? -14.483 -10.546 11.891 1.00 85.69 111 GLN A N 1
ATOM 892 C CA . GLN A 1 111 ? -15.089 -10.521 10.565 1.00 85.69 111 GLN A CA 1
ATOM 893 C C . GLN A 1 111 ? -14.087 -10.092 9.488 1.00 85.69 111 GLN A C 1
ATOM 895 O O . GLN A 1 111 ? -14.078 -10.681 8.412 1.00 85.69 111 GLN A O 1
ATOM 900 N N . ALA A 1 112 ? -13.210 -9.124 9.769 1.00 86.12 112 ALA A N 1
ATOM 901 C CA . ALA A 1 112 ? -12.132 -8.733 8.858 1.00 86.12 112 ALA A CA 1
ATOM 902 C C . ALA A 1 112 ? -11.140 -9.887 8.624 1.00 86.12 112 ALA A C 1
ATOM 904 O O . ALA A 1 112 ? -10.782 -10.175 7.481 1.00 86.12 112 ALA A O 1
ATOM 905 N N . LEU A 1 113 ? -10.760 -10.597 9.694 1.00 89.06 113 LEU A N 1
ATOM 906 C CA . LEU A 1 113 ? -9.951 -11.814 9.616 1.00 89.06 113 LEU A CA 1
ATOM 907 C C . LEU A 1 113 ? -10.651 -12.883 8.782 1.00 89.06 113 LEU A C 1
ATOM 909 O O . LEU A 1 113 ? -10.072 -13.373 7.819 1.00 89.06 113 LEU A O 1
ATOM 913 N N . PHE A 1 114 ? -11.905 -13.199 9.103 1.00 91.50 114 PHE A N 1
ATOM 914 C CA . PHE A 1 114 ? -12.672 -14.219 8.396 1.00 91.50 114 PHE A CA 1
ATOM 915 C C . PHE A 1 114 ? -12.812 -13.895 6.904 1.00 91.50 114 PHE A C 1
ATOM 917 O O . PHE A 1 114 ? -12.484 -14.731 6.065 1.00 91.50 114 PHE A O 1
ATOM 924 N N . ASN A 1 115 ? -13.216 -12.669 6.563 1.00 90.25 115 ASN A N 1
ATOM 925 C CA . ASN A 1 115 ? -13.355 -12.218 5.178 1.00 90.25 115 ASN A CA 1
ATOM 926 C C . ASN A 1 115 ? -12.032 -12.327 4.413 1.00 90.25 115 ASN A C 1
ATOM 928 O O . ASN A 1 115 ? -11.998 -12.847 3.296 1.00 90.25 115 ASN A O 1
ATOM 932 N N . SER A 1 116 ? -10.938 -11.865 5.023 1.00 90.31 116 SER A N 1
ATOM 933 C CA . SER A 1 116 ? -9.614 -11.918 4.413 1.00 90.31 116 SER A CA 1
ATOM 934 C C . SER A 1 116 ? -9.121 -13.357 4.240 1.00 90.31 116 SER A C 1
ATOM 936 O O . SER A 1 116 ? -8.654 -13.709 3.159 1.00 90.31 116 SER A O 1
ATOM 938 N N . THR A 1 117 ? -9.285 -14.224 5.245 1.00 91.19 117 THR A N 1
ATOM 939 C CA . THR A 1 117 ? -8.900 -15.642 5.167 1.00 91.19 117 THR A CA 1
ATOM 940 C C . THR A 1 117 ? -9.708 -16.394 4.112 1.00 91.19 117 THR A C 1
ATOM 942 O O . THR A 1 117 ? -9.129 -17.122 3.307 1.00 91.19 117 THR A O 1
ATOM 945 N N . VAL A 1 118 ? -11.028 -16.192 4.063 1.00 92.81 118 VAL A N 1
ATOM 946 C CA . VAL A 1 118 ? -11.889 -16.793 3.033 1.00 92.81 118 VAL A CA 1
ATOM 947 C C . VAL A 1 118 ? -11.443 -16.350 1.641 1.00 92.81 118 VAL A C 1
ATOM 949 O O . VAL A 1 118 ? -11.307 -17.189 0.748 1.00 92.81 118 VAL A O 1
ATOM 952 N N . MET A 1 119 ? -11.147 -15.059 1.457 1.00 91.38 119 MET A N 1
ATOM 953 C CA . MET A 1 119 ? -10.664 -14.552 0.173 1.00 91.38 119 MET A CA 1
ATOM 954 C C . MET A 1 119 ? -9.276 -15.097 -0.185 1.00 91.38 119 MET A C 1
ATOM 956 O O . MET A 1 119 ? -9.047 -15.462 -1.337 1.00 91.38 119 MET A O 1
ATOM 960 N N . PHE A 1 120 ? -8.374 -15.240 0.790 1.00 91.25 120 PHE A N 1
ATOM 961 C CA . PHE A 1 120 ? -7.085 -15.909 0.601 1.00 91.25 120 PHE A CA 1
ATOM 962 C C . PHE A 1 120 ? -7.266 -17.335 0.076 1.00 91.25 120 PHE A C 1
ATOM 964 O O . PHE A 1 120 ? -6.644 -17.701 -0.919 1.00 91.25 120 PHE A O 1
ATOM 971 N N . CYS A 1 121 ? -8.146 -18.128 0.694 1.00 92.19 121 CYS A N 1
ATOM 972 C CA . CYS A 1 121 ? -8.433 -19.492 0.246 1.00 92.19 121 CYS A CA 1
ATOM 973 C C . CYS A 1 121 ? -9.030 -19.522 -1.170 1.00 92.19 121 CYS A C 1
ATOM 975 O O . CYS A 1 121 ? -8.627 -20.350 -1.989 1.00 92.19 121 CYS A O 1
ATOM 977 N N . LEU A 1 122 ? -9.959 -18.611 -1.474 1.00 91.38 122 LEU A N 1
ATOM 978 C CA . LEU A 1 122 ? -10.618 -18.533 -2.778 1.00 91.38 122 LEU A CA 1
ATOM 979 C C . LEU A 1 122 ? -9.623 -18.141 -3.878 1.00 91.38 122 LEU A C 1
ATOM 981 O O . LEU A 1 122 ? -9.507 -18.840 -4.885 1.00 91.38 122 LEU A O 1
ATOM 985 N N . MET A 1 123 ? -8.848 -17.076 -3.670 1.00 89.44 123 MET A N 1
ATOM 986 C CA . MET A 1 123 ? -7.824 -16.636 -4.622 1.00 89.44 123 MET A CA 1
ATOM 987 C C . MET A 1 123 ? -6.697 -17.653 -4.772 1.00 89.44 123 MET A C 1
ATOM 989 O O . MET A 1 123 ? -6.198 -17.846 -5.879 1.00 89.44 123 MET A O 1
ATOM 993 N N . TRP A 1 124 ? -6.334 -18.366 -3.706 1.00 89.12 124 TRP A N 1
ATOM 994 C CA . TRP A 1 124 ? -5.383 -19.470 -3.794 1.00 89.12 124 TRP A CA 1
ATOM 995 C C . TRP A 1 124 ? -5.910 -20.613 -4.667 1.00 89.12 124 TRP A C 1
ATOM 997 O O . TRP A 1 124 ? -5.181 -21.129 -5.516 1.00 89.12 124 TRP A O 1
ATOM 1007 N N . ALA A 1 125 ? -7.187 -20.979 -4.516 1.00 90.06 125 ALA A N 1
ATOM 1008 C CA . ALA A 1 125 ? -7.828 -21.990 -5.354 1.00 90.06 125 ALA A CA 1
ATOM 1009 C C . ALA A 1 125 ? -7.889 -21.559 -6.830 1.00 90.06 125 ALA A C 1
ATOM 1011 O O . ALA A 1 125 ? -7.607 -22.370 -7.718 1.00 90.06 125 ALA A O 1
ATOM 1012 N N . VAL A 1 126 ? -8.193 -20.284 -7.102 1.00 88.31 126 VAL A N 1
ATOM 1013 C CA . VAL A 1 126 ? -8.168 -19.709 -8.460 1.00 88.31 126 VAL A CA 1
ATOM 1014 C C . VAL A 1 126 ? -6.753 -19.740 -9.030 1.00 88.31 126 VAL A C 1
ATOM 1016 O O . VAL A 1 126 ? -6.550 -20.278 -10.118 1.00 88.31 126 VAL A O 1
ATOM 1019 N N . TRP A 1 127 ? -5.763 -19.246 -8.284 1.00 88.69 127 TRP A N 1
ATOM 1020 C CA . TRP A 1 127 ? -4.357 -19.261 -8.687 1.00 88.69 127 TRP A CA 1
ATOM 1021 C C . TRP A 1 127 ? -3.882 -20.678 -9.018 1.00 88.69 127 TRP A C 1
ATOM 1023 O O . TRP A 1 127 ? -3.300 -20.909 -10.080 1.00 88.69 127 TRP A O 1
ATOM 1033 N N . TRP A 1 128 ? -4.186 -21.647 -8.151 1.00 87.19 128 TRP A N 1
ATOM 1034 C CA . TRP A 1 128 ? -3.843 -23.051 -8.361 1.00 87.19 128 TRP A CA 1
ATOM 1035 C C . TRP A 1 128 ? -4.510 -23.627 -9.614 1.00 87.19 128 TRP A C 1
ATOM 1037 O O . TRP A 1 128 ? -3.858 -24.304 -10.413 1.00 87.19 128 TRP A O 1
ATOM 1047 N N . SER A 1 129 ? -5.793 -23.325 -9.820 1.00 86.56 129 SER A N 1
ATOM 1048 C CA . SER A 1 129 ? -6.561 -23.788 -10.981 1.00 86.56 129 SER A CA 1
ATOM 1049 C C . SER A 1 129 ? -6.004 -23.217 -12.286 1.00 86.56 129 SER A C 1
ATOM 1051 O O . SER A 1 129 ? -5.717 -23.970 -13.217 1.00 86.56 129 SER A O 1
ATOM 1053 N N . VAL A 1 130 ? -5.760 -21.906 -12.335 1.00 87.00 130 VAL A N 1
ATOM 1054 C CA . VAL A 1 130 ? -5.188 -21.218 -13.503 1.00 87.00 130 VAL A CA 1
ATOM 1055 C C . VAL A 1 130 ? -3.779 -21.724 -13.799 1.00 87.00 130 VAL A C 1
ATOM 1057 O O . VAL A 1 130 ? -3.454 -21.995 -14.958 1.00 87.00 130 VAL A O 1
ATOM 1060 N N . LYS A 1 131 ? -2.957 -21.922 -12.762 1.00 85.56 131 LYS A N 1
ATOM 1061 C CA . LYS A 1 131 ? -1.610 -22.489 -12.896 1.00 85.56 131 LYS A CA 1
ATOM 1062 C C . LYS A 1 131 ? -1.652 -23.903 -13.472 1.00 85.56 131 LYS A C 1
ATOM 1064 O O . LYS A 1 131 ? -0.856 -24.226 -14.354 1.00 85.56 131 LYS A O 1
ATOM 1069 N N . ARG A 1 132 ? -2.586 -24.739 -13.009 1.00 87.88 132 ARG A N 1
ATOM 1070 C CA . ARG A 1 132 ? -2.755 -26.112 -13.504 1.00 87.88 132 ARG A CA 1
ATOM 1071 C C . ARG A 1 132 ? -3.202 -26.145 -14.966 1.00 87.88 132 ARG A C 1
ATOM 1073 O O . ARG A 1 132 ? -2.697 -26.972 -15.721 1.00 87.88 132 ARG A O 1
ATOM 1080 N N . LEU A 1 133 ? -4.111 -25.252 -15.357 1.00 87.50 133 LEU A N 1
ATOM 1081 C CA . LEU A 1 133 ? -4.641 -25.170 -16.722 1.00 87.50 133 LEU A CA 1
ATOM 1082 C C . LEU A 1 133 ? -3.616 -24.596 -17.710 1.00 87.50 133 LEU A C 1
ATOM 1084 O O . LEU A 1 133 ? -3.390 -25.169 -18.771 1.00 87.50 133 LEU A O 1
ATOM 1088 N N . THR A 1 134 ? -2.959 -23.495 -17.347 1.00 81.75 134 THR A N 1
ATOM 1089 C CA . THR A 1 134 ? -2.096 -22.727 -18.263 1.00 81.75 134 THR A CA 1
ATOM 1090 C C . THR A 1 134 ? -0.652 -23.245 -18.281 1.00 81.75 134 THR A C 1
ATOM 1092 O O . THR A 1 134 ? 0.125 -22.891 -19.165 1.00 81.75 134 THR A O 1
ATOM 1095 N N . ARG A 1 135 ? -0.257 -24.067 -17.290 1.00 79.44 135 ARG A N 1
ATOM 1096 C CA . ARG A 1 135 ? 1.132 -24.512 -17.026 1.00 79.44 135 ARG A CA 1
ATOM 1097 C C . ARG A 1 135 ? 2.167 -23.374 -16.955 1.00 79.44 135 ARG A C 1
ATOM 1099 O O . ARG A 1 135 ? 3.368 -23.623 -17.006 1.00 79.44 135 ARG A O 1
ATOM 1106 N N . ARG A 1 136 ? 1.706 -22.131 -16.822 1.00 76.19 136 ARG A N 1
ATOM 1107 C CA . ARG A 1 136 ? 2.491 -20.900 -16.685 1.00 76.19 136 ARG A CA 1
ATOM 1108 C C . ARG A 1 136 ? 1.900 -20.072 -15.550 1.00 76.19 136 ARG A C 1
ATOM 1110 O O . ARG A 1 136 ? 0.718 -20.210 -15.230 1.00 76.19 136 ARG A O 1
ATOM 1117 N N . GLU A 1 137 ? 2.717 -19.224 -14.937 1.00 72.88 137 GLU A N 1
ATOM 1118 C CA . GLU A 1 137 ? 2.246 -18.276 -13.926 1.00 72.88 137 GLU A CA 1
ATOM 1119 C C . GLU A 1 137 ? 1.546 -17.108 -14.625 1.00 72.88 137 GLU A C 1
ATOM 1121 O O . GLU A 1 137 ? 2.180 -16.142 -15.027 1.00 72.88 137 GLU A O 1
ATOM 1126 N N . ALA A 1 138 ? 0.236 -17.249 -14.842 1.00 70.75 138 ALA A N 1
ATOM 1127 C CA . ALA A 1 138 ? -0.587 -16.214 -15.470 1.00 70.75 138 ALA A CA 1
ATOM 1128 C C . ALA A 1 138 ? -1.113 -15.170 -14.468 1.00 70.75 138 ALA A C 1
ATOM 1130 O O . ALA A 1 138 ? -1.488 -14.080 -14.877 1.00 70.75 138 ALA A O 1
ATOM 1131 N N . LEU A 1 139 ? -1.147 -15.504 -13.172 1.00 75.31 139 LEU A N 1
ATOM 1132 C CA . LEU A 1 139 ? -1.620 -14.625 -12.102 1.00 75.31 139 LEU A CA 1
ATOM 1133 C C . LEU A 1 139 ? -0.489 -14.369 -11.099 1.00 75.31 139 LEU A C 1
ATOM 1135 O O . LEU A 1 139 ? 0.120 -15.324 -10.594 1.00 75.31 139 LEU A O 1
ATOM 1139 N N . GLY A 1 140 ? -0.230 -13.094 -10.803 1.00 81.06 140 GLY A N 1
ATOM 1140 C CA . GLY A 1 140 ? 0.786 -12.672 -9.849 1.00 81.06 140 GLY A CA 1
ATOM 1141 C C . GLY A 1 140 ? 0.451 -13.134 -8.432 1.00 81.06 140 GLY A C 1
ATOM 1142 O O . GLY A 1 140 ? -0.671 -12.993 -7.948 1.00 81.06 140 GLY A O 1
ATOM 1143 N N . ARG A 1 141 ? 1.440 -13.689 -7.717 1.00 83.50 141 ARG A N 1
ATOM 1144 C CA . ARG A 1 141 ? 1.255 -14.067 -6.300 1.00 83.50 141 ARG A CA 1
ATOM 1145 C C . ARG A 1 141 ? 0.997 -12.851 -5.408 1.00 83.50 141 ARG A C 1
ATOM 1147 O O . ARG A 1 141 ? 0.313 -12.984 -4.395 1.00 83.50 141 ARG A O 1
ATOM 1154 N N . GLY A 1 142 ? 1.543 -11.695 -5.786 1.00 85.81 142 GLY A N 1
ATOM 1155 C CA . GLY A 1 142 ? 1.313 -10.420 -5.115 1.00 85.81 142 GLY A CA 1
ATOM 1156 C C . GLY A 1 142 ? -0.150 -9.985 -5.192 1.00 85.81 142 GLY A C 1
ATOM 1157 O O . GLY A 1 142 ? -0.734 -9.673 -4.160 1.00 85.81 142 GLY A O 1
ATOM 1158 N N . ASP A 1 143 ? -0.771 -10.091 -6.369 1.00 87.06 143 ASP A N 1
ATOM 1159 C CA . ASP A 1 143 ? -2.177 -9.720 -6.597 1.00 87.06 143 ASP A CA 1
ATOM 1160 C C . ASP A 1 143 ? -3.128 -10.514 -5.700 1.00 87.06 143 ASP A C 1
ATOM 1162 O O . ASP A 1 143 ? -4.032 -9.952 -5.088 1.00 87.06 143 ASP A O 1
ATOM 1166 N N . VAL A 1 144 ? -2.875 -11.818 -5.544 1.00 88.69 144 VAL A N 1
ATOM 1167 C CA . VAL A 1 144 ? -3.634 -12.694 -4.636 1.00 88.69 144 VAL A CA 1
ATOM 1168 C C . VAL A 1 144 ? -3.604 -12.167 -3.197 1.00 88.69 144 VAL A C 1
ATOM 1170 O O . VAL A 1 144 ? -4.642 -12.110 -2.537 1.00 88.69 144 VAL A O 1
ATOM 1173 N N . HIS A 1 145 ? -2.427 -11.755 -2.716 1.00 90.62 145 HIS A N 1
ATOM 1174 C CA . HIS A 1 145 ? -2.265 -11.233 -1.357 1.00 90.62 145 HIS A CA 1
ATOM 1175 C C . HIS A 1 145 ? -2.825 -9.818 -1.218 1.00 90.62 145 HIS A C 1
ATOM 1177 O O . HIS A 1 145 ? -3.362 -9.484 -0.166 1.00 90.62 145 HIS A O 1
ATOM 1183 N N . LEU A 1 146 ? -2.733 -8.995 -2.262 1.00 90.25 146 LEU A N 1
ATOM 1184 C CA . LEU A 1 146 ? -3.292 -7.646 -2.276 1.00 90.25 146 LEU A CA 1
ATOM 1185 C C . LEU A 1 146 ? -4.823 -7.681 -2.245 1.00 90.25 146 LEU A C 1
ATOM 1187 O O . LEU A 1 146 ? -5.425 -6.998 -1.417 1.00 90.25 146 LEU A O 1
ATOM 1191 N N . ILE A 1 147 ? -5.447 -8.524 -3.076 1.00 91.12 147 ILE A N 1
ATOM 1192 C CA . ILE A 1 147 ? -6.901 -8.725 -3.085 1.00 91.12 147 ILE A CA 1
ATOM 1193 C C . ILE A 1 147 ? -7.353 -9.231 -1.719 1.00 91.12 147 ILE A C 1
ATOM 1195 O O . ILE A 1 147 ? -8.243 -8.641 -1.121 1.00 91.12 147 ILE A O 1
ATOM 1199 N N . ALA A 1 148 ? -6.721 -10.268 -1.169 1.00 90.69 148 ALA A N 1
ATOM 1200 C CA . ALA A 1 148 ? -7.105 -10.770 0.148 1.00 90.69 148 ALA A CA 1
ATOM 1201 C C . ALA A 1 148 ? -6.815 -9.764 1.283 1.00 90.69 148 ALA A C 1
ATOM 1203 O O . ALA A 1 148 ? -7.572 -9.685 2.256 1.00 90.69 148 ALA A O 1
ATOM 1204 N N . GLY A 1 149 ? -5.768 -8.949 1.130 1.00 90.31 149 GLY A N 1
ATOM 1205 C CA . GLY A 1 149 ? -5.454 -7.797 1.969 1.00 90.31 149 GLY A CA 1
ATOM 1206 C C . GLY A 1 149 ? -6.581 -6.771 1.997 1.00 90.31 149 GLY A C 1
ATOM 1207 O O . GLY A 1 149 ? -6.972 -6.317 3.069 1.00 90.31 149 GLY A O 1
ATOM 1208 N N . LEU A 1 150 ? -7.168 -6.461 0.839 1.00 91.38 150 LEU A N 1
ATOM 1209 C CA . LEU A 1 150 ? -8.244 -5.477 0.697 1.00 91.38 150 LEU A CA 1
ATOM 1210 C C . LEU A 1 150 ? -9.480 -5.828 1.543 1.00 91.38 150 LEU A C 1
ATOM 1212 O O . LEU A 1 150 ? -10.114 -4.938 2.107 1.00 91.38 150 LEU A O 1
ATOM 1216 N N . PHE A 1 151 ? -9.775 -7.120 1.714 1.00 90.44 151 PHE A N 1
ATOM 1217 C CA . PHE A 1 151 ? -10.883 -7.605 2.550 1.00 90.44 151 PHE A CA 1
ATOM 1218 C C . PHE A 1 151 ? -10.649 -7.424 4.060 1.00 90.44 151 PHE A C 1
ATOM 1220 O O . PHE A 1 151 ? -11.597 -7.544 4.836 1.00 90.44 151 PHE A O 1
ATOM 1227 N N . ALA A 1 152 ? -9.421 -7.113 4.495 1.00 89.94 152 ALA A N 1
ATOM 1228 C CA . ALA A 1 152 ? -9.160 -6.675 5.868 1.00 89.94 152 ALA A CA 1
ATOM 1229 C C . ALA A 1 152 ? -9.534 -5.190 6.070 1.00 89.94 152 ALA A C 1
ATOM 1231 O O . ALA A 1 152 ? -10.018 -4.791 7.136 1.00 89.94 152 ALA A O 1
ATOM 1232 N N . TRP A 1 153 ? -9.366 -4.373 5.028 1.00 89.50 153 TRP A N 1
ATOM 1233 C CA . TRP A 1 153 ? -9.600 -2.924 5.049 1.00 89.50 153 TRP A CA 1
ATOM 1234 C C . TRP A 1 153 ? -11.036 -2.514 4.738 1.00 89.50 153 TRP A C 1
ATOM 1236 O O . TRP A 1 153 ? -11.520 -1.515 5.269 1.00 89.50 153 TRP A O 1
ATOM 1246 N N . LEU A 1 154 ? -11.744 -3.289 3.925 1.00 88.50 154 LEU A N 1
ATOM 1247 C CA . LEU A 1 154 ? -13.071 -2.939 3.434 1.00 88.50 154 LEU A CA 1
ATOM 1248 C C . LEU A 1 154 ? -14.105 -4.026 3.767 1.00 88.50 154 LEU A C 1
ATOM 1250 O O . LEU A 1 154 ? -13.761 -5.209 3.832 1.00 88.50 154 LEU A O 1
ATOM 1254 N N . PRO A 1 155 ? -15.390 -3.656 3.938 1.00 87.19 155 PRO A N 1
ATOM 1255 C CA . PRO A 1 155 ? -16.499 -4.601 3.862 1.00 87.19 155 PRO A CA 1
ATOM 1256 C C . PRO A 1 155 ? -16.396 -5.497 2.628 1.00 87.19 155 PRO A C 1
ATOM 1258 O O . PRO A 1 155 ? -16.010 -5.050 1.551 1.00 87.19 155 PRO A O 1
ATOM 1261 N N . ALA A 1 156 ? -16.788 -6.765 2.768 1.00 85.81 156 ALA A N 1
ATOM 1262 C CA . ALA A 1 156 ? -16.690 -7.733 1.676 1.00 85.81 156 ALA A CA 1
ATOM 1263 C C . ALA A 1 156 ? -17.411 -7.258 0.402 1.00 85.81 156 ALA A C 1
ATOM 1265 O O . ALA A 1 156 ? -16.936 -7.496 -0.704 1.00 85.81 156 ALA A O 1
ATOM 1266 N N . THR A 1 157 ? -18.530 -6.544 0.554 1.00 87.56 157 THR A N 1
ATOM 1267 C CA . THR A 1 157 ? -19.271 -5.957 -0.565 1.00 87.56 157 THR A CA 1
ATOM 1268 C C . THR A 1 157 ? -18.434 -4.923 -1.307 1.00 87.56 157 THR A C 1
ATOM 1270 O O . THR A 1 157 ? -18.212 -5.077 -2.503 1.00 87.56 157 THR A O 1
ATOM 1273 N N . THR A 1 158 ? -17.932 -3.893 -0.625 1.00 88.88 158 THR A N 1
ATOM 1274 C CA . THR A 1 158 ? -17.149 -2.823 -1.259 1.00 88.88 158 THR A CA 1
ATOM 1275 C C . THR A 1 158 ? -15.842 -3.353 -1.837 1.00 88.88 158 THR A C 1
ATOM 1277 O O . THR A 1 158 ? -15.501 -2.988 -2.958 1.00 88.88 158 THR A O 1
ATOM 1280 N N . ALA A 1 159 ? -15.174 -4.287 -1.155 1.00 88.50 159 ALA A N 1
ATOM 1281 C CA . ALA A 1 159 ? -13.987 -4.957 -1.679 1.00 88.50 159 ALA A CA 1
ATOM 1282 C C . ALA A 1 159 ? -14.275 -5.711 -2.993 1.00 88.50 159 ALA A C 1
ATOM 1284 O O . ALA A 1 159 ? -13.498 -5.604 -3.943 1.00 88.50 159 ALA A O 1
ATOM 1285 N N . LEU A 1 160 ? -15.407 -6.424 -3.086 1.00 89.88 160 LEU A N 1
ATOM 1286 C CA . LEU A 1 160 ? -15.836 -7.094 -4.320 1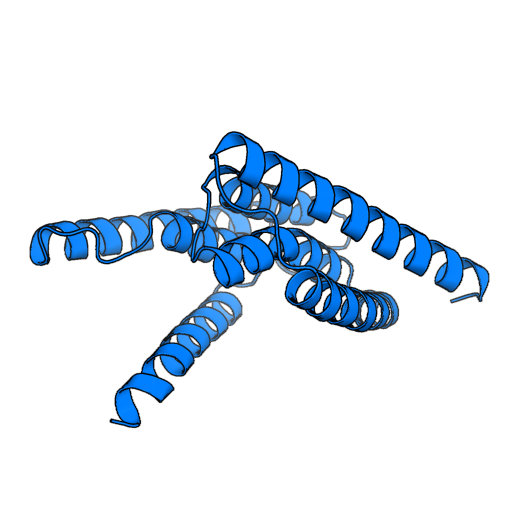.00 89.88 160 LEU A CA 1
ATOM 1287 C C . LEU A 1 160 ? -16.121 -6.100 -5.450 1.00 89.88 160 LEU A C 1
ATOM 1289 O O . LEU A 1 160 ? -15.670 -6.330 -6.571 1.00 89.88 160 LEU A O 1
ATOM 1293 N N . TRP A 1 161 ? -16.820 -4.994 -5.168 1.00 91.19 161 TRP A N 1
ATOM 1294 C CA . TRP A 1 161 ? -17.068 -3.940 -6.160 1.00 91.19 161 TRP A CA 1
ATOM 1295 C C . TRP A 1 161 ? -15.759 -3.341 -6.678 1.00 91.19 161 TRP A C 1
ATOM 1297 O O . TRP A 1 161 ? -15.595 -3.199 -7.889 1.00 91.19 161 TRP A O 1
ATOM 1307 N N . SER A 1 162 ? -14.803 -3.058 -5.790 1.00 89.44 162 SER A N 1
ATOM 1308 C CA . SER A 1 162 ? -13.480 -2.554 -6.169 1.00 89.44 162 SER A CA 1
ATOM 1309 C C . SER A 1 162 ? -12.710 -3.552 -7.035 1.00 89.44 162 SER A C 1
ATOM 1311 O O . SER A 1 162 ? -12.146 -3.158 -8.054 1.00 89.44 162 SER A O 1
ATOM 1313 N N . CYS A 1 163 ? -12.727 -4.843 -6.687 1.00 88.56 163 CYS A N 1
ATOM 1314 C CA . CYS A 1 163 ? -12.087 -5.883 -7.498 1.00 88.56 163 CYS A CA 1
ATOM 1315 C C . CYS A 1 163 ? -12.752 -6.012 -8.875 1.00 88.56 163 CYS A C 1
ATOM 1317 O O . CYS A 1 163 ? -12.065 -6.032 -9.893 1.00 88.56 163 CYS A O 1
ATOM 1319 N N . GLY A 1 164 ? -14.087 -6.059 -8.922 1.00 87.69 164 GLY A N 1
ATOM 1320 C CA . GLY A 1 164 ? -14.845 -6.129 -10.172 1.00 87.69 164 GLY A CA 1
ATOM 1321 C C . GLY A 1 164 ? -14.576 -4.927 -11.076 1.00 87.69 164 GLY A C 1
ATOM 1322 O O . GLY A 1 164 ? -14.335 -5.095 -12.269 1.00 87.69 164 GLY A O 1
ATOM 1323 N N . PHE A 1 165 ? -14.532 -3.724 -10.501 1.00 88.38 165 PHE A N 1
ATOM 1324 C CA . PHE A 1 165 ? -14.170 -2.509 -11.224 1.00 88.38 165 PHE A CA 1
ATOM 1325 C C . PHE A 1 165 ? -12.734 -2.563 -11.763 1.00 88.38 165 PHE A C 1
ATOM 1327 O O . PHE A 1 165 ? -12.511 -2.222 -12.922 1.00 88.38 165 PHE A O 1
ATOM 1334 N N . ALA A 1 166 ? -11.770 -3.050 -10.976 1.00 86.00 166 ALA A N 1
ATOM 1335 C CA . ALA A 1 166 ? -10.390 -3.216 -11.431 1.00 86.00 166 ALA A CA 1
ATOM 1336 C C . ALA A 1 166 ? -10.290 -4.182 -12.626 1.00 86.00 166 ALA A C 1
ATOM 1338 O O . ALA A 1 166 ? -9.657 -3.855 -13.630 1.00 86.00 166 ALA A O 1
ATOM 1339 N N . PHE A 1 167 ? -10.981 -5.327 -12.572 1.00 85.62 167 PHE A N 1
ATOM 1340 C CA . PHE A 1 167 ? -11.039 -6.259 -13.702 1.00 85.62 167 PHE A CA 1
ATOM 1341 C C . PHE A 1 167 ? -11.712 -5.642 -14.934 1.00 85.62 167 PHE A C 1
ATOM 1343 O O . PHE A 1 167 ? -11.228 -5.832 -16.048 1.00 85.62 167 PHE A O 1
ATOM 1350 N N . LEU A 1 168 ? -12.787 -4.866 -14.759 1.00 86.44 168 LEU A N 1
ATOM 1351 C CA . LEU A 1 168 ? -13.423 -4.143 -15.866 1.00 86.44 168 LEU A CA 1
ATOM 1352 C C . LEU A 1 168 ? -12.464 -3.138 -16.509 1.00 86.44 168 LEU A C 1
ATOM 1354 O O . LEU A 1 168 ? -12.347 -3.113 -17.732 1.00 86.44 168 LEU A O 1
ATOM 1358 N N . MET A 1 169 ? -11.732 -2.363 -15.708 1.00 83.50 169 MET A N 1
ATOM 1359 C CA . MET A 1 169 ? -10.738 -1.409 -16.208 1.00 83.50 169 MET A CA 1
ATOM 1360 C C . MET A 1 169 ? -9.610 -2.098 -16.985 1.00 83.50 169 MET A C 1
ATOM 1362 O O . MET A 1 169 ? -9.139 -1.547 -17.977 1.00 83.50 169 MET A O 1
ATOM 1366 N N . MET A 1 170 ? -9.220 -3.318 -16.600 1.00 79.81 170 MET A N 1
ATOM 1367 C CA . MET A 1 170 ? -8.273 -4.131 -17.373 1.00 79.81 170 MET A CA 1
ATOM 1368 C C . MET A 1 170 ? -8.847 -4.609 -18.718 1.00 79.81 170 MET A C 1
ATOM 1370 O O . MET A 1 170 ? -8.092 -4.785 -19.673 1.00 79.81 170 MET A O 1
ATOM 1374 N N . LEU A 1 171 ? -10.166 -4.803 -18.826 1.00 77.81 171 LEU A N 1
ATOM 1375 C CA . LEU A 1 171 ? -10.827 -5.235 -20.065 1.00 77.81 171 LEU A CA 1
ATOM 1376 C C . LEU A 1 171 ? -11.019 -4.097 -21.079 1.00 77.81 171 LEU A C 1
ATOM 1378 O O . LEU A 1 171 ? -11.019 -4.360 -22.281 1.00 77.81 171 LEU A O 1
ATOM 1382 N N . VAL A 1 172 ? -11.135 -2.842 -20.632 1.00 74.38 172 VAL A N 1
ATOM 1383 C CA . VAL A 1 172 ? -11.293 -1.662 -21.511 1.00 74.38 172 VAL A CA 1
ATOM 1384 C C . VAL A 1 172 ? -10.220 -1.576 -22.614 1.00 74.38 172 VAL A C 1
ATOM 1386 O O . VAL A 1 172 ? -10.590 -1.472 -23.785 1.00 74.38 172 VAL A O 1
ATOM 1389 N N . PRO A 1 173 ? -8.907 -1.666 -22.322 1.00 60.72 173 PRO A N 1
ATOM 1390 C CA . PRO A 1 173 ? -7.881 -1.636 -23.366 1.00 60.72 173 PRO A CA 1
ATOM 1391 C C . PRO A 1 173 ? -7.863 -2.893 -24.251 1.00 60.72 173 PRO A C 1
ATOM 1393 O O . PRO A 1 173 ? -7.351 -2.835 -25.368 1.00 60.72 173 PRO A O 1
ATOM 1396 N N . VAL A 1 174 ? -8.422 -4.018 -23.790 1.00 57.97 174 VAL A N 1
ATOM 1397 C CA . VAL A 1 174 ? -8.529 -5.262 -24.574 1.00 57.97 174 VAL A CA 1
ATOM 1398 C C . VAL A 1 174 ? -9.676 -5.185 -25.584 1.00 57.97 174 VAL A C 1
ATOM 1400 O O . VAL A 1 174 ? -9.531 -5.690 -26.690 1.00 57.97 174 VAL A O 1
ATOM 1403 N N . ALA A 1 175 ? -10.779 -4.517 -25.236 1.00 55.34 175 ALA A N 1
ATOM 1404 C CA . ALA A 1 175 ? -11.937 -4.331 -26.115 1.00 55.34 175 ALA A CA 1
ATOM 1405 C C . ALA A 1 175 ? -11.754 -3.229 -27.180 1.00 55.34 175 ALA A C 1
ATOM 1407 O O . ALA A 1 175 ? -12.550 -3.142 -28.109 1.00 55.34 175 ALA A O 1
ATOM 1408 N N . SER A 1 176 ? -10.730 -2.377 -27.046 1.00 53.34 176 SER A N 1
ATOM 1409 C CA . SER A 1 176 ? -10.402 -1.315 -28.013 1.00 53.34 176 SER A CA 1
ATOM 1410 C C . SER A 1 176 ? -9.481 -1.787 -29.157 1.00 53.34 176 SER A C 1
ATOM 1412 O O . SER A 1 176 ? -8.974 -0.953 -29.913 1.00 53.34 176 SER A O 1
ATOM 1414 N N . LYS A 1 177 ? -9.234 -3.096 -29.268 1.00 45.81 177 LYS A N 1
ATOM 1415 C CA . LYS A 1 177 ? -8.564 -3.738 -30.408 1.00 45.81 177 LYS A CA 1
ATOM 1416 C C . LYS A 1 177 ? -9.563 -4.539 -31.225 1.00 45.81 177 LYS A C 1
ATOM 1418 O O . LYS A 1 177 ? -9.374 -4.564 -32.459 1.00 45.81 177 LYS A O 1
#

Radius of gyration: 17.63 Å; Cα contacts (8 Å, |Δi|>4): 141; chains: 1; bounding box: 39×53×49 Å

Solvent-accessible surface area (backbone atoms only — not comparable to full-atom values): 9630 Å² total; per-residue (Å²): 136,53,76,66,55,54,52,52,51,53,51,49,52,54,50,53,50,54,53,44,53,50,51,49,41,50,53,27,56,76,67,80,40,80,66,80,54,64,70,61,54,50,54,52,47,52,53,45,51,55,51,42,54,51,30,60,75,68,69,37,58,69,60,43,52,51,52,59,51,42,46,60,50,51,55,34,33,76,73,68,73,40,53,57,61,72,57,32,50,49,37,26,51,51,26,51,56,53,37,72,41,92,83,35,82,91,51,55,55,67,56,23,51,49,48,16,52,52,39,38,54,51,42,48,51,47,50,52,50,50,33,68,74,65,76,43,89,85,67,61,72,29,56,43,42,40,57,20,21,41,22,28,68,34,58,67,65,60,35,49,53,53,52,52,49,52,55,50,61,62,44,53,72,63,73,75,111

Sequence (177 aa):
MNLWTWGLTFALLCLTLFLQLRQVNAFLHEHDAPSLPSRLSDIVSLLFLLLGLFLVSQDDIPALLMFSALLPLLWLDAWQHWLPLRFTNAFWCAGLLVRLLPDGQSLSLLQALFNSTVMFCLMWAVWWSVKRLTRREALGRGDVHLIAGLFAWLPATTALWSCGFAFLMMLVPVASK

pLDDT: mean 87.06, std 8.82, range [45.81, 94.94]

Foldseek 3Di:
DDPVVLVVQLVVLVVLLVVLLVVLQVVCVVVVHDRQDPVVSVVLSVVLSVVLSVCVVVVNPLVNQLSSLCSSQCRCCVPPVDQDPVSLVVLLVSLLVVQVDPVNPPAHSVRLVVQLVVLLVVLVVVQVVCCVVVVDRPDDPNVSSNLSSVSSSDPSVVSVVVVVVVVVVVCVVVVVD

InterPro domains:
  IPR000045 Prepilin type IV endopeptidase, peptidase domain [PF01478] (65-172)

Mean predicted aligned error: 6.01 Å

Secondary structure (DSSP, 8-state):
--HHHHHHHHHHHHHHHHHHHHHHHHHHHHTTPPPPPHHHHHHHHHHHHHHHHHHHHTT-HHHHHHHHHHHHHHHHHHHHS---HHHHHHHHHHHHHHTTSTT-TTS-HHHHHHHHHHHHHHHHHHHHHHHHHHSS--S-HHHHHHHHHHHHHS-HHHHHHHHHHHHHHHHHHHHT-